Protein AF-A0A7V4BTQ5-F1 (afdb_monomer_lite)

Sequence (302 aa):
MIRIVILMLVLCLMAGCVNNNKFCMEVDVRTRVYPEKGKSYYTDYEKKPTCTVDCLPGLSLARPAVNAYGSLTGRKADSTGFFHAVKIDNRWFLADPCGLLHINTGVCSVSPMRTDAGTENMKKKFGEEKNWMKETVALLKSNSFNCAGAWSDVELIRDYNKTNDPLAYTVIVNFMSKFGEKKGLTHQQAGHKGYRNDALPVFDPLFPAFCDSLAKTLSQYRDDRNLVGYFTDNELPFYPNSLVNYLLLPAGDANYIATMQWMREHKYDEKNLTDEAKHNFLALIGDKYFSVITAAIRKYDP

Secondary structure (DSSP, 8-state):
------------------------EEEEE-PEE--SSS--EEPPPEEEEE--GGGSTT---PPPPB-TTS-BTT-B----SS-EEEEETTEEEEE-TTSBEE---EES--S---SHHHHHHHHHHHSSHHHHHHHHHHHHHHTT--EE-TTS-HHHHHHHHTTSSPPEEEEE--HHHHHHHHTT-EEE-SSSEEEGGG---TT-TTHHHHHHHHHGGGGGTTT-TTEEEEE--SS----TTHHHHHHTS-TTSHHHHHHHHHHHHTT--TTS--HHHHHHHHHHHHHHHHHHHHHHHHHH--

Radius of gyration: 26.61 Å; chains: 1; bounding box: 94×54×72 Å

Structure (mmCIF, N/CA/C/O backbone):
data_AF-A0A7V4BTQ5-F1
#
_entry.id   AF-A0A7V4BTQ5-F1
#
loop_
_atom_site.group_PDB
_atom_site.id
_atom_site.type_symbol
_atom_site.label_atom_id
_atom_site.label_alt_id
_atom_site.label_comp_id
_atom_site.label_asym_id
_atom_site.label_entity_id
_atom_site.label_seq_id
_atom_site.pdbx_PDB_ins_code
_atom_site.Cartn_x
_atom_site.Cartn_y
_atom_site.Cartn_z
_atom_site.occupancy
_atom_site.B_iso_or_equiv
_atom_site.auth_seq_id
_atom_site.auth_comp_id
_atom_site.auth_asym_id
_atom_site.auth_atom_id
_atom_site.pdbx_PDB_model_num
ATOM 1 N N . MET A 1 1 ? -69.868 10.356 -42.152 1.00 38.84 1 MET A N 1
ATOM 2 C CA . MET A 1 1 ? -68.482 9.838 -42.081 1.00 38.84 1 MET A CA 1
ATOM 3 C C . MET A 1 1 ? -67.606 10.908 -41.451 1.00 38.84 1 MET A C 1
ATOM 5 O O . MET A 1 1 ? -67.246 11.868 -42.115 1.00 38.84 1 MET A O 1
ATOM 9 N N . ILE A 1 2 ? -67.378 10.795 -40.144 1.00 29.52 2 ILE A N 1
ATOM 10 C CA . ILE A 1 2 ? -66.652 11.774 -39.327 1.00 29.52 2 ILE A CA 1
ATOM 11 C C . ILE A 1 2 ? -65.171 11.384 -39.354 1.00 29.52 2 ILE A C 1
ATOM 13 O O . ILE A 1 2 ? -64.819 10.284 -38.937 1.00 29.52 2 ILE A O 1
ATOM 17 N N . ARG A 1 3 ? -64.310 12.257 -39.889 1.00 28.59 3 ARG A N 1
ATOM 18 C CA . ARG A 1 3 ? -62.851 12.097 -39.841 1.00 28.59 3 ARG A CA 1
ATOM 19 C C . ARG A 1 3 ? -62.347 12.625 -38.499 1.00 28.59 3 ARG A C 1
ATOM 21 O O . ARG A 1 3 ? -62.359 13.828 -38.267 1.00 28.59 3 ARG A O 1
ATOM 28 N N . ILE A 1 4 ? -61.926 11.713 -37.630 1.00 31.94 4 ILE A N 1
ATOM 29 C CA . ILE A 1 4 ? -61.242 12.019 -36.371 1.00 31.94 4 ILE A CA 1
ATOM 30 C C . ILE A 1 4 ? -59.771 12.295 -36.698 1.00 31.94 4 ILE A C 1
ATOM 32 O O . ILE A 1 4 ? -59.067 11.425 -37.208 1.00 31.94 4 ILE A O 1
ATOM 36 N N . VAL A 1 5 ? -59.323 13.519 -36.425 1.00 30.83 5 VAL A N 1
ATOM 37 C CA . VAL A 1 5 ? -57.911 13.915 -36.447 1.00 30.83 5 VAL A CA 1
ATOM 38 C C . VAL A 1 5 ? -57.306 13.502 -35.107 1.00 30.83 5 VAL A C 1
ATOM 40 O O . VAL A 1 5 ? -57.649 14.070 -34.074 1.00 30.83 5 VAL A O 1
ATOM 43 N N . ILE A 1 6 ? -56.432 12.495 -35.110 1.00 33.31 6 ILE A N 1
ATOM 44 C CA . ILE A 1 6 ? -55.632 12.125 -33.938 1.00 33.31 6 ILE A CA 1
ATOM 45 C C . ILE A 1 6 ? -54.365 12.982 -33.968 1.00 33.31 6 ILE A C 1
ATOM 47 O O . ILE A 1 6 ? -53.461 12.754 -34.770 1.00 33.31 6 ILE A O 1
ATOM 51 N N . LEU A 1 7 ? -54.325 13.992 -33.101 1.00 29.47 7 LEU A N 1
ATOM 52 C CA . LEU A 1 7 ? -53.133 14.780 -32.813 1.00 29.47 7 LEU A CA 1
ATOM 53 C C . LEU A 1 7 ? -52.276 13.978 -31.816 1.00 29.47 7 LEU A C 1
ATOM 55 O O . LEU A 1 7 ? -52.585 13.917 -30.628 1.00 29.47 7 LEU A O 1
ATOM 59 N N . MET A 1 8 ? -51.229 13.307 -32.299 1.00 31.00 8 MET A N 1
ATOM 60 C CA . MET A 1 8 ? -50.250 12.638 -31.437 1.00 31.00 8 MET A CA 1
ATOM 61 C C . MET A 1 8 ? -49.324 13.695 -30.824 1.00 31.00 8 MET A C 1
ATOM 63 O O . MET A 1 8 ? -48.389 14.174 -31.462 1.00 31.00 8 MET A O 1
ATOM 67 N N . LEU A 1 9 ? -49.609 14.081 -29.579 1.00 29.38 9 LEU A N 1
ATOM 68 C CA . LEU A 1 9 ? -48.726 14.909 -28.764 1.00 29.38 9 LEU A CA 1
ATOM 69 C C . LEU A 1 9 ? -47.592 14.016 -28.238 1.00 29.38 9 LEU A C 1
ATOM 71 O O . LEU A 1 9 ? -47.764 13.264 -27.280 1.00 29.38 9 LEU A O 1
ATOM 75 N N . VAL A 1 10 ? -46.436 14.062 -28.897 1.00 33.72 10 VAL A N 1
ATOM 76 C CA . VAL A 1 10 ? -45.208 13.431 -28.402 1.00 33.72 10 VAL A CA 1
ATOM 77 C C . VAL A 1 10 ? -44.679 14.293 -27.257 1.00 33.72 10 VAL A C 1
ATOM 79 O O . VAL A 1 10 ? -44.037 15.319 -27.475 1.00 33.72 10 VAL A O 1
ATOM 82 N N . LEU A 1 11 ? -44.982 13.893 -26.021 1.00 31.97 11 LEU A N 1
ATOM 83 C CA . LEU A 1 11 ? -44.329 14.425 -24.829 1.00 31.97 11 LEU A CA 1
ATOM 84 C C . LEU A 1 11 ? -42.890 13.886 -24.798 1.00 31.97 11 LEU A C 1
ATOM 86 O O . LEU A 1 11 ? -42.618 12.811 -24.264 1.00 31.97 11 LEU A O 1
ATOM 90 N N . CYS A 1 12 ? -41.952 14.628 -25.385 1.00 32.78 12 CYS A N 1
ATOM 91 C CA . CYS A 1 12 ? -40.534 14.447 -25.098 1.00 32.78 12 CYS A CA 1
ATOM 92 C C . CYS A 1 12 ? -40.283 14.874 -23.647 1.00 32.78 12 CYS A C 1
ATOM 94 O O . CYS A 1 12 ? -40.020 16.043 -23.364 1.00 32.78 12 CYS A O 1
ATOM 96 N N . LEU A 1 13 ? -40.359 13.920 -22.717 1.00 36.34 13 LEU A N 1
ATOM 97 C CA . LEU A 1 13 ? -39.728 14.037 -21.407 1.00 36.34 13 LEU A CA 1
ATOM 98 C C . LEU A 1 13 ? -38.213 14.059 -21.627 1.00 36.34 13 LEU A C 1
ATOM 100 O O . LEU A 1 13 ? -37.528 13.043 -21.555 1.00 36.34 13 LEU A O 1
ATOM 104 N N . MET A 1 14 ? -37.693 15.250 -21.916 1.00 38.41 14 MET A N 1
ATOM 105 C CA . MET A 1 14 ? -36.297 15.582 -21.683 1.00 38.41 14 MET A CA 1
ATOM 106 C C . MET A 1 14 ? -36.091 15.503 -20.170 1.00 38.41 14 MET A C 1
ATOM 108 O O . MET A 1 14 ? -36.229 16.496 -19.457 1.00 38.41 14 MET A O 1
ATOM 112 N N . ALA A 1 15 ? -35.783 14.309 -19.665 1.00 40.50 15 ALA A N 1
ATOM 113 C CA . ALA A 1 15 ? -35.063 14.163 -18.412 1.00 40.50 15 ALA A CA 1
ATOM 114 C C . ALA A 1 15 ? -33.667 14.750 -18.647 1.00 40.50 15 ALA A C 1
ATOM 116 O O . ALA A 1 15 ? -32.691 14.040 -18.875 1.00 40.50 15 ALA A O 1
ATOM 117 N N . GLY A 1 16 ? -33.593 16.082 -18.685 1.00 36.12 16 GLY A N 1
ATOM 118 C CA . GLY A 1 16 ? -32.334 16.780 -18.581 1.00 36.12 16 GLY A CA 1
ATOM 119 C C . GLY A 1 16 ? -31.717 16.325 -17.272 1.00 36.12 16 GLY A C 1
ATOM 120 O O . GLY A 1 16 ? -32.299 16.534 -16.207 1.00 36.12 16 GLY A O 1
ATOM 121 N N . CYS A 1 17 ? -30.560 15.674 -17.350 1.00 36.38 17 CYS A N 1
ATOM 122 C CA . CYS A 1 17 ? -29.652 15.591 -16.224 1.00 36.38 17 CYS A CA 1
ATOM 123 C C . CYS A 1 17 ? -29.381 17.032 -15.792 1.00 36.38 17 CYS A C 1
ATOM 125 O O . CYS A 1 17 ? -28.538 17.716 -16.373 1.00 36.38 17 CYS A O 1
ATOM 127 N N . VAL A 1 18 ? -30.146 17.525 -14.818 1.00 40.41 18 VAL A N 1
ATOM 128 C CA . VAL A 1 18 ? -29.831 18.771 -14.142 1.00 40.41 18 VAL A CA 1
ATOM 129 C C . VAL A 1 18 ? -28.521 18.489 -13.435 1.00 40.41 18 VAL A C 1
ATOM 131 O O . VAL A 1 18 ? -28.482 17.822 -12.402 1.00 40.41 18 VAL A O 1
ATOM 134 N N . ASN A 1 19 ? -27.435 18.951 -14.042 1.00 45.25 19 ASN A N 1
ATOM 135 C CA . ASN A 1 19 ? -26.118 18.959 -13.445 1.00 45.25 19 ASN A CA 1
ATOM 136 C C . ASN A 1 19 ? -26.148 20.006 -12.319 1.00 45.25 19 ASN A C 1
ATOM 138 O O . ASN A 1 19 ? -25.672 21.127 -12.463 1.00 45.25 19 ASN A O 1
ATOM 142 N N . ASN A 1 20 ? -26.807 19.661 -11.211 1.00 51.59 20 ASN A N 1
ATOM 143 C CA . ASN A 1 20 ? -26.936 20.461 -9.996 1.00 51.59 20 ASN A CA 1
ATOM 144 C C . ASN A 1 20 ? -25.623 20.411 -9.195 1.00 51.59 20 ASN A C 1
ATOM 146 O O . ASN A 1 20 ? -25.641 20.252 -7.977 1.00 51.59 20 ASN A O 1
ATOM 150 N N . ASN A 1 21 ? -24.473 20.582 -9.856 1.00 53.97 21 ASN A N 1
ATOM 151 C CA . ASN A 1 21 ? -23.230 20.935 -9.173 1.00 53.97 21 ASN A CA 1
ATOM 152 C C . ASN A 1 21 ? -23.356 22.387 -8.693 1.00 53.97 21 ASN A C 1
ATOM 154 O O . ASN A 1 21 ? -22.718 23.304 -9.206 1.00 53.97 21 ASN A O 1
ATOM 158 N N . LYS A 1 22 ? -24.254 22.611 -7.732 1.00 63.94 22 LYS A N 1
ATOM 159 C CA . LYS A 1 22 ? -24.376 23.871 -7.017 1.00 63.94 22 LYS A CA 1
ATOM 160 C C . LYS A 1 22 ? -23.241 23.905 -6.012 1.00 63.94 22 LYS A C 1
ATOM 162 O O . LYS A 1 22 ? -23.380 23.446 -4.883 1.00 63.94 22 LYS A O 1
ATOM 167 N N . PHE A 1 23 ? -22.107 24.436 -6.447 1.00 71.81 23 PHE A N 1
ATOM 168 C CA . PHE A 1 23 ? -21.145 24.995 -5.514 1.00 71.81 23 PHE A CA 1
ATOM 169 C C . PHE A 1 23 ? -21.889 26.037 -4.673 1.00 71.81 23 PHE A C 1
ATOM 171 O O . PHE A 1 23 ? -22.435 27.004 -5.201 1.00 71.81 23 PHE A O 1
ATOM 178 N N . CYS A 1 24 ? -22.021 25.761 -3.383 1.00 76.81 24 CYS A N 1
ATOM 179 C CA . CYS A 1 24 ? -22.812 26.556 -2.445 1.00 76.81 24 CYS A CA 1
ATOM 180 C C . CYS A 1 24 ? -21.992 27.664 -1.781 1.00 76.81 24 CYS A C 1
ATOM 182 O O . CYS A 1 24 ? -22.548 28.514 -1.090 1.00 76.81 24 CYS A O 1
ATOM 184 N N . MET A 1 25 ? -20.670 27.621 -1.949 1.00 88.56 25 MET A N 1
ATOM 185 C CA . MET A 1 25 ? -19.738 28.544 -1.328 1.00 88.56 25 MET A CA 1
ATOM 186 C C . MET A 1 25 ? -18.474 28.697 -2.171 1.00 88.56 25 MET A C 1
ATOM 188 O O . MET A 1 25 ? -18.211 27.918 -3.088 1.00 88.56 25 MET A O 1
ATOM 192 N N . GLU A 1 26 ? -17.669 29.686 -1.809 1.00 92.81 26 GLU A N 1
ATOM 193 C CA . GLU A 1 26 ? -16.315 29.866 -2.313 1.00 92.81 26 GLU A CA 1
ATOM 194 C C . GLU A 1 26 ? -15.332 29.762 -1.149 1.00 92.81 26 GLU A C 1
ATOM 196 O O . GLU A 1 26 ? -15.655 30.142 -0.022 1.00 92.81 26 GLU A O 1
ATOM 201 N N . VAL A 1 27 ? -14.135 29.254 -1.424 1.00 93.31 27 VAL A N 1
ATOM 202 C CA . VAL A 1 27 ? -13.018 29.257 -0.473 1.00 93.31 27 VAL A CA 1
ATOM 203 C C . VAL A 1 27 ? -11.815 29.934 -1.111 1.00 93.31 27 VAL A C 1
ATOM 205 O O . VAL A 1 27 ? -11.594 29.803 -2.317 1.00 93.31 27 VAL A O 1
ATOM 208 N N . ASP A 1 28 ? -11.047 30.664 -0.307 1.00 96.00 28 ASP A N 1
ATOM 209 C CA . ASP A 1 28 ? -9.797 31.268 -0.754 1.00 96.00 28 ASP A CA 1
ATOM 210 C C . ASP A 1 28 ? -8.726 30.179 -0.888 1.00 96.00 28 ASP A C 1
ATOM 212 O O . ASP A 1 28 ? -8.362 29.504 0.079 1.00 96.00 28 ASP A O 1
ATOM 216 N N . VAL A 1 29 ? -8.211 30.004 -2.102 1.00 94.94 29 VAL A N 1
ATOM 217 C CA . VAL A 1 29 ? -7.172 29.027 -2.436 1.00 94.94 29 VAL A CA 1
ATOM 218 C C . VAL A 1 29 ? -5.961 29.766 -2.974 1.00 94.94 29 VAL A C 1
ATOM 220 O O . VAL A 1 29 ? -6.085 30.718 -3.733 1.00 94.94 29 VAL A O 1
ATOM 223 N N . ARG A 1 30 ? -4.767 29.300 -2.621 1.00 96.06 30 ARG A N 1
ATOM 224 C CA . ARG A 1 30 ? -3.534 29.673 -3.313 1.00 96.06 30 ARG A CA 1
ATOM 225 C C . ARG A 1 30 ? -2.773 28.417 -3.686 1.00 96.06 30 ARG A C 1
ATOM 227 O O . ARG A 1 30 ? -2.739 27.453 -2.920 1.00 96.06 30 ARG A O 1
ATOM 234 N N . THR A 1 31 ? -2.133 28.440 -4.841 1.00 94.06 31 THR A N 1
ATOM 235 C CA . THR A 1 31 ? -1.411 27.286 -5.367 1.00 94.06 31 THR A CA 1
ATOM 236 C C . THR A 1 31 ? 0.069 27.429 -5.061 1.00 94.06 31 THR A C 1
ATOM 238 O O . THR A 1 31 ? 0.642 28.509 -5.209 1.00 94.06 31 THR A O 1
ATOM 241 N N . ARG A 1 32 ? 0.710 26.339 -4.632 1.00 95.00 32 ARG A N 1
ATOM 242 C CA . ARG A 1 32 ? 2.171 26.291 -4.556 1.00 95.00 32 ARG A CA 1
ATOM 243 C C . ARG A 1 32 ? 2.728 25.997 -5.943 1.00 95.00 32 ARG A C 1
ATOM 245 O O . ARG A 1 32 ? 2.430 24.954 -6.516 1.00 95.00 32 ARG A O 1
ATOM 252 N N . VAL A 1 33 ? 3.548 26.901 -6.459 1.00 93.88 33 VAL A N 1
ATOM 253 C CA . VAL A 1 33 ? 4.201 26.770 -7.761 1.00 93.88 33 VAL A CA 1
ATOM 254 C C . VAL A 1 33 ? 5.612 26.225 -7.570 1.00 93.88 33 VAL A C 1
ATOM 256 O O . VAL A 1 33 ? 6.368 26.713 -6.724 1.00 93.88 33 VAL A O 1
ATOM 259 N N . TYR A 1 34 ? 5.964 25.223 -8.373 1.00 91.38 34 TYR A N 1
ATOM 260 C CA . TYR A 1 34 ? 7.293 24.620 -8.438 1.00 91.38 34 TYR A CA 1
ATOM 261 C C . TYR A 1 34 ? 7.921 24.965 -9.796 1.00 91.38 34 TYR A C 1
ATOM 263 O O . TYR A 1 34 ? 7.705 24.235 -10.762 1.00 91.38 34 TYR A O 1
ATOM 271 N N . PRO A 1 35 ? 8.626 26.104 -9.918 1.00 88.19 35 PRO A N 1
ATOM 272 C CA . PRO A 1 35 ? 9.243 26.489 -11.183 1.00 88.19 35 PRO A CA 1
ATOM 273 C C . PRO A 1 35 ? 10.411 25.554 -11.528 1.00 88.19 35 PRO A C 1
ATOM 275 O O . PRO A 1 35 ? 11.064 25.023 -10.630 1.00 88.19 35 PRO A O 1
ATOM 278 N N . GLU A 1 36 ? 10.735 25.415 -12.819 1.00 85.19 36 GLU A N 1
ATOM 279 C CA . GLU A 1 36 ? 11.902 24.634 -13.274 1.00 85.19 36 GLU A CA 1
ATOM 280 C C . GLU A 1 36 ? 13.221 25.124 -12.654 1.00 85.19 36 GLU A C 1
ATOM 282 O O . GLU A 1 36 ? 14.159 24.352 -12.459 1.00 85.19 36 GLU A O 1
ATOM 287 N N . LYS A 1 37 ? 13.301 26.423 -12.334 1.00 81.69 37 LYS A N 1
ATOM 288 C CA . LYS A 1 37 ? 14.436 27.051 -11.651 1.00 81.69 37 LYS A CA 1
ATOM 289 C C . LYS A 1 37 ? 13.940 27.990 -10.553 1.00 81.69 37 LYS A C 1
ATOM 291 O O . LYS A 1 37 ? 13.046 28.799 -10.781 1.00 81.69 37 LYS A O 1
ATOM 296 N N . GLY A 1 38 ? 14.585 27.938 -9.388 1.00 89.19 38 GLY A N 1
ATOM 297 C CA . GLY A 1 38 ? 14.318 28.835 -8.258 1.00 89.19 38 GLY A CA 1
ATOM 298 C C . GLY A 1 38 ? 13.547 28.184 -7.107 1.00 89.19 38 GLY A C 1
ATOM 299 O O . GLY A 1 38 ? 13.292 26.982 -7.097 1.00 89.19 38 GLY A O 1
ATOM 300 N N . LYS A 1 39 ? 13.221 28.985 -6.085 1.00 91.19 39 LYS A N 1
ATOM 301 C CA . LYS A 1 39 ? 12.445 28.521 -4.926 1.00 91.19 39 LYS A CA 1
ATOM 302 C C . LYS A 1 39 ? 10.963 28.450 -5.284 1.00 91.19 39 LYS A C 1
ATOM 304 O O . LYS A 1 39 ? 10.447 29.329 -5.968 1.00 91.19 39 LYS A O 1
ATOM 309 N N . SER A 1 40 ? 10.271 27.442 -4.754 1.00 92.88 40 SER A N 1
ATOM 310 C CA . SER A 1 40 ? 8.810 27.387 -4.826 1.00 92.88 40 SER A CA 1
ATOM 311 C C . SER A 1 40 ? 8.193 28.623 -4.171 1.00 92.88 40 SER A C 1
ATOM 313 O O . SER A 1 40 ? 8.643 29.016 -3.091 1.00 92.88 40 SER A O 1
ATOM 315 N N . TYR A 1 41 ? 7.136 29.166 -4.760 1.00 94.50 41 TYR A N 1
ATOM 316 C CA . TYR A 1 41 ? 6.373 30.292 -4.220 1.00 94.50 41 TYR A CA 1
ATOM 317 C C . TYR A 1 41 ? 4.877 29.960 -4.206 1.00 94.50 41 TYR A C 1
ATOM 319 O O . TYR A 1 41 ? 4.455 28.958 -4.782 1.00 94.50 41 TYR A O 1
ATOM 327 N N . TYR A 1 42 ? 4.079 30.766 -3.511 1.00 96.88 42 TYR A N 1
ATOM 328 C CA . TYR A 1 42 ? 2.621 30.667 -3.565 1.00 96.88 42 TYR A CA 1
ATOM 329 C C . TYR A 1 42 ? 2.066 31.755 -4.478 1.00 96.88 42 TYR A C 1
ATOM 331 O O . TYR A 1 42 ? 2.590 32.868 -4.477 1.00 96.88 42 TYR A O 1
ATOM 339 N N . THR A 1 43 ? 1.019 31.436 -5.234 1.00 96.25 43 THR A N 1
ATOM 340 C CA . THR A 1 43 ? 0.225 32.444 -5.948 1.00 96.25 43 THR A CA 1
ATOM 341 C C . THR A 1 43 ? -0.511 33.355 -4.965 1.00 96.25 43 THR A C 1
ATOM 343 O O . THR A 1 43 ? -0.616 33.048 -3.771 1.00 96.25 43 THR A O 1
ATOM 346 N N . ASP A 1 44 ? -1.083 34.437 -5.487 1.00 97.50 44 ASP A N 1
ATOM 347 C CA . ASP A 1 44 ? -2.120 35.173 -4.771 1.00 97.50 44 ASP A CA 1
ATOM 348 C C . ASP A 1 44 ? -3.327 34.269 -4.493 1.00 97.50 44 ASP A C 1
ATOM 350 O O . ASP A 1 44 ? -3.524 33.235 -5.149 1.00 97.50 44 ASP A O 1
ATOM 354 N N . TYR A 1 45 ? -4.110 34.651 -3.483 1.00 97.44 45 TYR A N 1
ATOM 355 C CA . TYR A 1 45 ? -5.371 33.986 -3.195 1.00 97.44 45 TYR A CA 1
ATOM 356 C C . TYR A 1 45 ? -6.369 34.244 -4.319 1.00 97.44 45 TYR A C 1
ATOM 358 O O . TYR A 1 45 ? -6.574 35.377 -4.751 1.00 97.44 45 TYR A O 1
ATOM 366 N N . GLU A 1 46 ? -7.027 33.179 -4.741 1.00 96.75 46 GLU A N 1
ATOM 367 C CA . GLU A 1 46 ? -8.149 33.206 -5.659 1.00 96.75 46 GLU A CA 1
ATOM 368 C C . GLU A 1 46 ? -9.329 32.452 -5.048 1.00 96.75 46 GLU A C 1
ATOM 370 O O . GLU A 1 46 ? -9.169 31.422 -4.388 1.00 96.75 46 GLU A O 1
ATOM 375 N N . LYS A 1 47 ? -10.538 32.957 -5.286 1.00 96.12 47 LYS A N 1
ATOM 376 C CA . LYS A 1 47 ? -11.756 32.280 -4.851 1.00 96.12 47 LYS A CA 1
ATOM 377 C C . LYS A 1 47 ? -12.029 31.078 -5.743 1.00 96.12 47 LYS A C 1
ATOM 379 O O . LYS A 1 47 ? -12.044 31.203 -6.970 1.00 96.12 47 LYS A O 1
ATOM 384 N N . LYS A 1 48 ? -12.266 29.915 -5.136 1.00 93.38 48 LYS A N 1
ATOM 385 C CA . LYS A 1 48 ? -12.676 28.701 -5.851 1.00 93.38 48 LYS A CA 1
ATOM 386 C C . LYS A 1 48 ? -14.055 28.227 -5.400 1.00 93.38 48 LYS A C 1
ATOM 388 O O . LYS A 1 48 ? -14.263 28.042 -4.196 1.00 93.38 48 LYS A O 1
ATOM 393 N N . PRO A 1 49 ? -14.980 27.977 -6.344 1.00 92.12 49 PRO A N 1
ATOM 394 C CA . PRO A 1 49 ? -16.290 27.435 -6.019 1.00 92.12 49 PRO A CA 1
ATOM 395 C C . PRO A 1 49 ? -16.136 26.029 -5.425 1.00 92.12 49 PRO A C 1
ATOM 397 O O . PRO A 1 49 ? -15.397 25.197 -5.949 1.00 92.12 49 PRO A O 1
ATOM 400 N N . THR A 1 50 ? -16.802 25.782 -4.297 1.00 90.88 50 THR A N 1
ATOM 401 C CA . THR A 1 50 ? -16.670 24.567 -3.479 1.00 90.88 50 THR A CA 1
ATOM 402 C C . THR A 1 50 ? -18.033 24.130 -2.933 1.00 90.88 50 THR A C 1
ATOM 404 O O . THR A 1 50 ? -18.997 24.897 -2.891 1.00 90.88 50 THR A O 1
ATOM 407 N N . CYS A 1 51 ? -18.135 22.857 -2.556 1.00 88.19 51 CYS A N 1
ATOM 408 C CA . CYS A 1 51 ? -19.316 22.251 -1.956 1.00 88.19 51 CYS A CA 1
ATOM 409 C C . CYS A 1 51 ? -18.890 21.480 -0.699 1.00 88.19 51 CYS A C 1
ATOM 411 O O . CYS A 1 51 ? -17.947 20.689 -0.761 1.00 88.19 51 CYS A O 1
ATOM 413 N N . THR A 1 52 ? -19.561 21.708 0.430 1.00 87.62 52 THR A N 1
ATOM 414 C CA . THR A 1 52 ? -19.448 20.848 1.617 1.00 87.62 52 THR A CA 1
ATOM 415 C C . THR A 1 52 ? -20.572 19.818 1.613 1.00 87.62 52 THR A C 1
ATOM 417 O O . THR A 1 52 ? -21.526 19.911 0.841 1.00 87.62 52 THR A O 1
ATOM 420 N N . VAL A 1 53 ? -20.485 18.824 2.496 1.00 86.00 53 VAL A N 1
ATOM 421 C CA . VAL A 1 53 ? -21.539 17.810 2.648 1.00 86.00 53 VAL A CA 1
ATOM 422 C C . VAL A 1 53 ? -22.899 18.448 2.983 1.00 86.00 53 VAL A C 1
ATOM 424 O O . VAL A 1 53 ? -23.918 17.986 2.477 1.00 86.00 53 VAL A O 1
ATOM 427 N N . ASP A 1 54 ? -22.916 19.549 3.741 1.00 83.31 54 ASP A N 1
ATOM 428 C CA . ASP A 1 54 ? -24.136 20.289 4.113 1.00 83.31 54 ASP A CA 1
ATOM 429 C C . ASP A 1 54 ? -24.867 20.905 2.914 1.00 83.31 54 ASP A C 1
ATOM 431 O O . ASP A 1 54 ? -26.051 21.229 2.983 1.00 83.31 54 ASP A O 1
ATOM 435 N N . CYS A 1 55 ? -24.168 21.061 1.793 1.00 82.19 55 CYS A N 1
ATOM 436 C CA . CYS A 1 55 ? -24.724 21.631 0.577 1.00 82.19 55 CYS A CA 1
ATOM 437 C C . CYS A 1 55 ? -25.424 20.599 -0.313 1.00 82.19 55 CYS A C 1
ATOM 439 O O . CYS A 1 55 ? -25.983 20.964 -1.349 1.00 82.19 55 CYS A O 1
ATOM 441 N N . LEU A 1 56 ? -25.402 19.316 0.067 1.00 83.75 56 LEU A N 1
ATOM 442 C CA . LEU A 1 56 ? -26.036 18.244 -0.691 1.00 83.75 56 LEU A CA 1
ATOM 443 C C . LEU A 1 56 ? -27.548 18.196 -0.394 1.00 83.75 56 LEU A C 1
ATOM 445 O O . LEU A 1 56 ? -27.952 17.862 0.723 1.00 83.75 56 LEU A O 1
ATOM 449 N N . PRO A 1 57 ? -28.416 18.509 -1.377 1.00 82.06 57 PRO A N 1
ATOM 450 C CA . PRO A 1 57 ? -29.854 18.576 -1.150 1.00 82.06 57 PRO A CA 1
ATOM 451 C C . PRO A 1 57 ? -30.424 17.195 -0.815 1.00 82.06 57 PRO A C 1
ATOM 453 O O . PRO A 1 57 ? -30.150 16.211 -1.498 1.00 82.06 57 PRO A O 1
ATOM 456 N N . GLY A 1 58 ? -31.258 17.132 0.225 1.00 80.44 58 GLY A N 1
ATOM 457 C CA . GLY A 1 58 ? -31.926 15.896 0.642 1.00 80.44 58 GLY A CA 1
ATOM 458 C C . GLY A 1 58 ? -31.029 14.900 1.381 1.00 80.44 58 GLY A C 1
ATOM 459 O O . GLY A 1 58 ? -31.484 13.795 1.679 1.00 80.44 58 GLY A O 1
ATOM 460 N N . LEU A 1 59 ? -29.782 15.264 1.705 1.00 81.62 59 LEU A N 1
ATOM 461 C CA . LEU A 1 59 ? -28.917 14.420 2.519 1.00 81.62 59 LEU A CA 1
ATOM 462 C C . LEU A 1 59 ? -29.277 14.561 4.004 1.00 81.62 59 LEU A C 1
ATOM 464 O O . LEU A 1 59 ? -29.160 15.633 4.590 1.00 81.62 59 LEU A O 1
ATOM 468 N N . SER A 1 60 ? -29.691 13.456 4.624 1.00 75.12 60 SER A N 1
ATOM 469 C CA . SER A 1 60 ? -29.812 13.356 6.079 1.00 75.12 60 SER A CA 1
ATOM 470 C C . SER A 1 60 ? -28.534 12.750 6.653 1.00 75.12 60 SER A C 1
ATOM 472 O O . SER A 1 60 ? -28.146 11.639 6.290 1.00 75.12 60 SER A O 1
ATOM 474 N N . LEU A 1 61 ? -27.877 13.478 7.554 1.00 72.12 61 LEU A N 1
ATOM 475 C CA . LEU A 1 61 ? -26.644 13.049 8.212 1.00 72.12 61 LEU A CA 1
ATOM 476 C C . LEU A 1 61 ? -26.954 12.271 9.495 1.00 72.12 61 LEU A C 1
ATOM 478 O O . LEU A 1 61 ? -26.663 12.719 10.602 1.00 72.12 61 LEU A O 1
ATOM 482 N N . ALA A 1 62 ? -27.559 11.092 9.359 1.00 79.94 62 ALA A N 1
ATOM 483 C CA . ALA A 1 62 ? -27.623 10.139 10.462 1.00 79.94 62 ALA A CA 1
ATOM 484 C C . ALA A 1 62 ? -26.336 9.305 10.486 1.00 79.94 62 ALA A C 1
ATOM 486 O O . ALA A 1 62 ? -25.930 8.758 9.458 1.00 79.94 62 ALA A O 1
ATOM 487 N N . ARG A 1 63 ? -25.697 9.173 11.657 1.00 81.19 63 ARG A N 1
ATOM 488 C CA . ARG A 1 63 ? -24.588 8.223 11.813 1.00 81.19 63 ARG A CA 1
ATOM 489 C C . ARG A 1 63 ? -25.151 6.802 11.703 1.00 81.19 63 ARG A C 1
ATOM 491 O O . ARG A 1 63 ? -25.996 6.441 12.524 1.00 81.19 63 ARG A O 1
ATOM 498 N N . PRO A 1 64 ? -24.725 5.998 10.714 1.00 86.00 64 PRO A N 1
ATOM 499 C CA . PRO A 1 64 ? -25.199 4.631 10.605 1.00 86.00 64 PRO A CA 1
ATOM 500 C C . PRO A 1 64 ? -24.667 3.791 11.768 1.00 86.00 64 PRO A C 1
ATOM 502 O O . PRO A 1 64 ? -23.576 4.035 12.284 1.00 86.00 64 PRO A O 1
ATOM 505 N N . ALA A 1 65 ? -25.429 2.770 12.156 1.00 90.88 65 ALA A N 1
ATOM 506 C CA . ALA A 1 65 ? -24.930 1.755 13.070 1.00 90.88 65 ALA A CA 1
ATOM 507 C C . ALA A 1 65 ? -23.830 0.935 12.379 1.00 90.88 65 ALA A C 1
ATOM 509 O O . ALA A 1 65 ? -24.011 0.445 11.258 1.00 90.88 65 ALA A O 1
ATOM 510 N N . VAL A 1 66 ? -22.702 0.782 13.067 1.00 93.88 66 VAL A N 1
ATOM 511 C CA . VAL A 1 66 ? -21.541 0.033 12.588 1.00 93.88 66 VAL A CA 1
ATOM 512 C C . VAL A 1 66 ? -21.129 -1.042 13.587 1.00 93.88 66 VAL A C 1
ATOM 514 O O . VAL A 1 66 ? -21.451 -0.950 14.772 1.00 93.88 66 VAL A O 1
ATOM 517 N N . ASN A 1 67 ? -20.441 -2.078 13.113 1.00 95.06 67 ASN A N 1
ATOM 518 C CA . ASN A 1 67 ? -19.843 -3.093 13.979 1.00 95.06 67 ASN A CA 1
ATOM 519 C C . ASN A 1 67 ? -18.458 -2.656 14.507 1.00 95.06 67 ASN A C 1
ATOM 521 O O . ASN A 1 67 ? -18.018 -1.528 14.289 1.00 95.06 67 ASN A O 1
ATOM 525 N N . ALA A 1 68 ? -17.745 -3.577 15.164 1.00 94.31 68 ALA A N 1
ATOM 526 C CA . ALA A 1 68 ? -16.411 -3.331 15.718 1.00 94.31 68 ALA A CA 1
ATOM 527 C C . ALA A 1 68 ? -15.351 -2.919 14.672 1.00 94.31 68 ALA A C 1
ATOM 529 O O . ALA A 1 68 ? -14.417 -2.196 15.015 1.00 94.31 68 ALA A O 1
ATOM 530 N N . TYR A 1 69 ? -15.520 -3.328 13.409 1.00 96.12 69 TYR A N 1
ATOM 531 C CA . TYR A 1 69 ? -14.668 -2.944 12.278 1.00 96.12 69 TYR A CA 1
ATOM 532 C C . TYR A 1 69 ? -15.102 -1.632 11.609 1.00 96.12 69 TYR A C 1
ATOM 534 O O . TYR A 1 69 ? -14.496 -1.221 10.626 1.00 96.12 69 TYR A O 1
ATOM 542 N N . GLY A 1 70 ? -16.159 -0.969 12.084 1.00 94.75 70 GLY A N 1
ATOM 543 C CA . GLY A 1 70 ? -16.704 0.222 11.428 1.00 94.75 70 GLY A CA 1
ATOM 544 C C 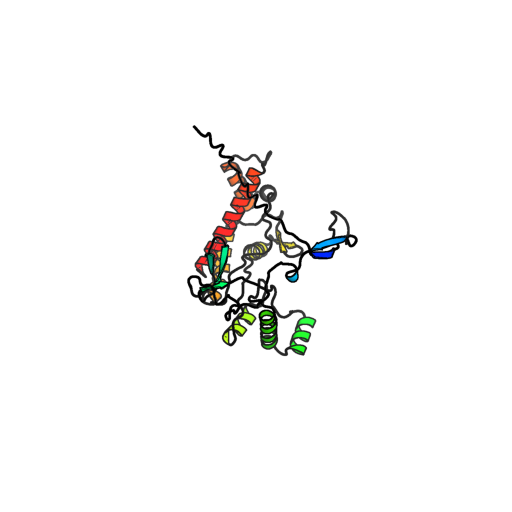. GLY A 1 70 ? -17.521 -0.077 10.163 1.00 94.75 70 GLY A C 1
ATOM 545 O O . GLY A 1 70 ? -17.788 0.837 9.385 1.00 94.75 70 GLY A O 1
ATOM 546 N N . SER A 1 71 ? -17.923 -1.331 9.944 1.00 95.50 71 SER A N 1
ATOM 547 C CA . SER A 1 71 ? -18.726 -1.771 8.794 1.00 95.50 71 SER A CA 1
ATOM 548 C C . SER A 1 71 ? -20.223 -1.629 9.056 1.00 95.50 71 SER A C 1
ATOM 550 O O . SER A 1 71 ? -20.678 -1.784 10.190 1.00 95.50 71 SER A O 1
ATOM 552 N N . LEU A 1 72 ? -21.011 -1.386 8.008 1.00 93.00 72 LEU A N 1
ATOM 553 C CA . LEU A 1 72 ? -22.452 -1.134 8.114 1.00 93.00 72 LEU A CA 1
ATOM 554 C C . LEU A 1 72 ? -23.220 -2.402 8.515 1.00 93.00 72 LEU A C 1
ATOM 556 O O . LEU A 1 72 ? -23.194 -3.398 7.797 1.00 93.00 72 LEU A O 1
ATOM 560 N N . THR A 1 73 ? -23.993 -2.357 9.603 1.00 87.69 73 THR A N 1
ATOM 561 C CA . THR A 1 73 ? -24.708 -3.541 10.134 1.00 87.69 73 THR A CA 1
ATOM 562 C C . THR A 1 73 ? -25.888 -4.023 9.277 1.00 87.69 73 THR A C 1
ATOM 564 O O . THR A 1 73 ? -26.359 -5.145 9.456 1.00 87.69 73 THR A O 1
ATOM 567 N N . GLY A 1 74 ? -26.365 -3.204 8.333 1.00 81.56 74 GLY A N 1
ATOM 568 C CA . GLY A 1 74 ? -27.573 -3.467 7.539 1.00 81.56 74 GLY A CA 1
ATOM 569 C C . GLY A 1 74 ? -27.357 -4.044 6.134 1.00 81.56 74 GLY A C 1
ATOM 570 O O . GLY A 1 74 ? -28.341 -4.362 5.469 1.00 81.56 74 GLY A O 1
ATOM 571 N N . ARG A 1 75 ? -26.114 -4.175 5.646 1.00 83.12 75 ARG A N 1
ATOM 572 C CA . ARG A 1 75 ? -25.831 -4.767 4.322 1.00 83.12 75 ARG A CA 1
ATOM 573 C C . ARG A 1 75 ? -24.762 -5.844 4.439 1.00 83.12 75 ARG A C 1
ATOM 575 O O . ARG A 1 75 ? -23.675 -5.584 4.949 1.00 83.12 75 ARG A O 1
ATOM 582 N N . LYS A 1 76 ? -25.095 -7.040 3.955 1.00 89.44 76 LYS A N 1
ATOM 583 C CA . LYS A 1 76 ? -24.271 -8.243 4.079 1.00 89.44 76 LYS A CA 1
ATOM 584 C C . LYS A 1 76 ? -23.690 -8.676 2.733 1.00 89.44 76 LYS A C 1
ATOM 586 O O . LYS A 1 76 ? -24.316 -8.479 1.694 1.00 89.44 76 LYS A O 1
ATOM 591 N N . ALA A 1 77 ? -22.520 -9.283 2.809 1.00 92.31 77 ALA A N 1
ATOM 592 C CA . ALA A 1 77 ? -21.858 -10.118 1.821 1.00 92.31 77 ALA A CA 1
ATOM 593 C C . ALA A 1 77 ? -21.551 -11.479 2.479 1.00 92.31 77 ALA A C 1
ATOM 595 O O . ALA A 1 77 ? -21.874 -11.693 3.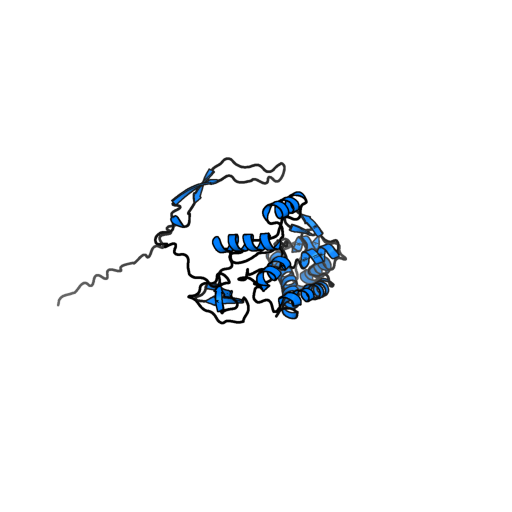653 1.00 92.31 77 ALA A O 1
ATOM 596 N N . ASP A 1 78 ? -20.921 -12.392 1.745 1.00 93.00 78 ASP A N 1
ATOM 597 C CA . ASP A 1 78 ? -20.425 -13.637 2.330 1.00 93.00 78 ASP A CA 1
ATOM 598 C C . ASP A 1 78 ? -19.306 -13.345 3.341 1.00 93.00 78 ASP A C 1
ATOM 600 O O . ASP A 1 78 ? -18.524 -12.413 3.170 1.00 93.00 78 ASP A O 1
ATOM 604 N N . SER A 1 79 ? -19.231 -14.119 4.425 1.00 95.69 79 SER A N 1
ATOM 605 C CA . SER A 1 79 ? -18.140 -14.018 5.400 1.00 95.69 79 SER A CA 1
ATOM 606 C C . SER A 1 79 ? -17.076 -15.061 5.083 1.00 95.69 79 SER A C 1
ATOM 608 O O . SER A 1 79 ? -17.369 -16.253 5.019 1.00 95.69 79 SER A O 1
ATOM 610 N N . THR A 1 80 ? -15.831 -14.614 4.930 1.00 96.62 80 THR A N 1
ATOM 611 C CA . THR A 1 80 ? -14.658 -15.488 4.753 1.00 96.62 80 THR A CA 1
ATOM 612 C C . THR A 1 80 ? -13.812 -15.593 6.022 1.00 96.62 80 THR A C 1
ATOM 614 O O . THR A 1 80 ? -12.802 -16.287 6.040 1.00 96.62 80 THR A O 1
ATOM 617 N N . GLY A 1 81 ? -14.189 -14.877 7.086 1.00 97.44 81 GLY A N 1
ATOM 618 C CA . GLY A 1 81 ? -13.346 -14.682 8.264 1.00 97.44 81 GLY A CA 1
ATOM 619 C C . GLY A 1 81 ? -12.283 -13.589 8.105 1.00 97.44 81 GLY A C 1
ATOM 620 O O . GLY A 1 81 ? -11.698 -13.216 9.119 1.00 97.44 81 GLY A O 1
ATOM 621 N N . PHE A 1 82 ? -12.101 -13.025 6.905 1.00 98.31 82 PHE A N 1
ATOM 622 C CA . PHE A 1 82 ? -11.110 -11.991 6.582 1.00 98.31 82 PHE A CA 1
ATOM 623 C C . PHE A 1 82 ? -11.717 -10.870 5.726 1.00 98.31 82 PHE A C 1
ATOM 625 O O . PHE A 1 82 ? -12.796 -11.021 5.145 1.00 98.31 82 PHE A O 1
ATOM 632 N N . PHE A 1 83 ? -11.013 -9.741 5.627 1.00 98.38 83 PHE A N 1
ATOM 633 C CA . PHE A 1 83 ? -11.380 -8.695 4.675 1.00 98.38 83 PHE A CA 1
ATOM 634 C C . PHE A 1 83 ? -11.226 -9.197 3.234 1.00 98.38 83 PHE A C 1
ATOM 636 O O . PHE A 1 83 ? -10.232 -9.831 2.895 1.00 98.38 83 PHE A O 1
ATOM 643 N N . HIS A 1 84 ? -12.189 -8.896 2.365 1.00 98.00 84 HIS A N 1
ATOM 644 C CA . HIS A 1 84 ? -12.091 -9.224 0.939 1.00 98.00 84 HIS A CA 1
ATOM 645 C C . HIS A 1 84 ? -12.877 -8.238 0.074 1.00 98.00 84 HIS A C 1
ATOM 647 O O . HIS A 1 84 ? -13.804 -7.579 0.537 1.00 98.00 84 HIS A O 1
ATOM 653 N N . ALA A 1 85 ? -12.505 -8.114 -1.200 1.00 97.50 85 ALA A N 1
ATOM 654 C CA . ALA A 1 85 ? -13.221 -7.261 -2.141 1.00 97.50 85 ALA A CA 1
ATOM 655 C C . ALA A 1 85 ? -14.497 -7.951 -2.640 1.00 97.50 85 ALA A C 1
ATOM 657 O O . ALA A 1 85 ? -14.465 -9.110 -3.053 1.00 97.50 85 ALA A O 1
ATOM 658 N N . VAL A 1 86 ? -15.607 -7.216 -2.669 1.00 97.06 86 VAL A N 1
ATOM 659 C CA . VAL A 1 86 ? -16.892 -7.695 -3.187 1.00 97.06 86 VAL A CA 1
ATOM 660 C C . VAL A 1 86 ? -17.519 -6.641 -4.093 1.00 97.06 86 VAL A C 1
ATOM 662 O O . VAL A 1 86 ? -17.422 -5.438 -3.835 1.00 97.06 86 VAL A O 1
ATOM 665 N N . LYS A 1 87 ? -18.173 -7.082 -5.173 1.00 95.94 87 LYS A N 1
ATOM 666 C CA . LYS A 1 87 ? -18.925 -6.206 -6.076 1.00 95.94 87 LYS A CA 1
ATOM 667 C C . LYS A 1 87 ? -20.420 -6.492 -5.948 1.00 95.94 87 LYS A C 1
ATOM 669 O O . LYS A 1 87 ? -20.868 -7.574 -6.309 1.00 95.94 87 LYS A O 1
ATOM 674 N N . ILE A 1 88 ? -21.185 -5.517 -5.462 1.00 91.81 88 ILE A N 1
ATOM 675 C CA . ILE A 1 88 ? -22.642 -5.605 -5.256 1.00 91.81 88 ILE A CA 1
ATOM 676 C C . ILE A 1 88 ? -23.299 -4.439 -5.982 1.00 91.81 88 ILE A C 1
ATOM 678 O O . ILE A 1 88 ? -22.841 -3.305 -5.854 1.00 91.81 88 ILE A O 1
ATOM 682 N N . ASP A 1 89 ? -24.353 -4.704 -6.756 1.00 92.88 89 ASP A N 1
ATOM 683 C CA . ASP A 1 89 ? -25.089 -3.681 -7.517 1.00 92.88 89 ASP A CA 1
ATOM 684 C C . ASP A 1 89 ? -24.156 -2.792 -8.367 1.00 92.88 89 ASP A C 1
ATOM 686 O O . ASP A 1 89 ? -24.259 -1.567 -8.397 1.00 92.88 89 ASP A O 1
ATOM 690 N N . ASN A 1 90 ? -23.177 -3.424 -9.024 1.00 94.75 90 ASN A N 1
ATOM 691 C CA . ASN A 1 90 ? -22.124 -2.779 -9.815 1.00 94.75 90 ASN A CA 1
ATOM 692 C C . ASN A 1 90 ? -21.173 -1.836 -9.032 1.00 94.75 90 ASN A C 1
ATOM 694 O O . ASN A 1 90 ? -20.403 -1.096 -9.645 1.00 94.75 90 ASN A O 1
ATOM 698 N N . ARG A 1 91 ? -21.156 -1.885 -7.695 1.00 95.31 91 ARG A N 1
ATOM 699 C CA . ARG A 1 91 ? -20.261 -1.095 -6.836 1.00 95.31 91 ARG A CA 1
ATOM 700 C C . ARG A 1 91 ? -19.304 -1.990 -6.055 1.00 95.31 91 ARG A C 1
ATOM 702 O O . ARG A 1 91 ? -19.713 -3.001 -5.493 1.00 95.31 91 ARG A O 1
ATOM 709 N N . TRP A 1 92 ? -18.033 -1.598 -6.025 1.00 96.94 92 TRP A N 1
ATOM 710 C CA . TRP A 1 92 ? -17.011 -2.264 -5.223 1.00 96.94 92 TRP A CA 1
ATOM 711 C C . TRP A 1 92 ? -17.060 -1.802 -3.771 1.00 96.94 92 TRP A C 1
ATOM 713 O O . TRP A 1 92 ? -17.155 -0.606 -3.491 1.00 96.94 92 TRP A O 1
ATOM 723 N N . PHE A 1 93 ? -16.956 -2.771 -2.874 1.00 96.75 93 PHE A N 1
ATOM 724 C CA . PHE A 1 93 ? -16.789 -2.597 -1.441 1.00 96.75 93 PHE A CA 1
ATOM 725 C C . PHE A 1 93 ? -15.686 -3.535 -0.958 1.00 96.75 93 PHE A C 1
ATOM 727 O O . PHE A 1 93 ? -15.311 -4.486 -1.652 1.00 96.75 93 PHE A O 1
ATOM 734 N N . LEU A 1 94 ? -15.220 -3.304 0.263 1.00 97.69 94 LEU A N 1
ATOM 735 C CA . LEU A 1 94 ? -14.699 -4.403 1.058 1.00 97.69 94 LEU A CA 1
ATOM 736 C C . LEU A 1 94 ? -15.873 -5.053 1.796 1.00 97.69 94 LEU A C 1
ATOM 738 O O . LEU A 1 94 ? -16.846 -4.388 2.149 1.00 97.69 94 LEU A O 1
ATOM 742 N N . ALA A 1 95 ? -15.785 -6.348 2.024 1.00 97.88 95 ALA A N 1
ATOM 743 C CA . ALA A 1 95 ? -16.528 -7.037 3.057 1.00 97.88 95 ALA A CA 1
ATOM 744 C C . ALA A 1 95 ? -15.564 -7.299 4.212 1.00 97.88 95 ALA A C 1
ATOM 746 O O . ALA A 1 95 ? -14.404 -7.647 3.989 1.00 97.88 95 ALA A O 1
ATOM 747 N N . ASP A 1 96 ? -16.027 -7.076 5.433 1.00 97.81 96 ASP A N 1
ATOM 748 C CA . ASP A 1 96 ? -15.227 -7.313 6.629 1.00 97.81 96 ASP A CA 1
ATOM 749 C C . ASP A 1 96 ? -15.213 -8.801 7.038 1.00 97.81 96 ASP A C 1
ATOM 751 O O . ASP A 1 96 ? -15.942 -9.616 6.460 1.00 97.81 96 ASP A O 1
ATOM 755 N N . PRO A 1 97 ? -14.437 -9.183 8.070 1.00 97.56 97 PRO A N 1
ATOM 756 C CA . PRO A 1 97 ? -14.368 -10.557 8.568 1.00 97.56 97 PRO A CA 1
ATOM 757 C C . PRO A 1 97 ? -15.705 -11.192 8.963 1.00 97.56 97 PRO A C 1
ATOM 759 O O . PRO A 1 97 ? -15.779 -12.415 9.092 1.00 97.56 97 PRO A O 1
ATOM 762 N N . CYS A 1 98 ? -16.745 -10.395 9.201 1.00 96.31 98 CYS A N 1
ATOM 763 C CA . CYS A 1 98 ? -18.087 -10.835 9.574 1.00 96.31 98 CYS A CA 1
ATOM 764 C C . CYS A 1 98 ? -19.060 -10.837 8.380 1.00 96.31 98 CYS A C 1
ATOM 766 O O . CYS A 1 98 ? -20.227 -11.189 8.559 1.00 96.31 98 CYS A O 1
ATOM 768 N N . GLY A 1 99 ? -18.604 -10.463 7.180 1.00 96.56 99 GLY A N 1
ATOM 769 C CA . GLY A 1 99 ? -19.426 -10.375 5.975 1.00 96.56 99 GLY A CA 1
ATOM 770 C C . GLY A 1 99 ? -20.286 -9.109 5.912 1.00 96.56 99 GLY A C 1
ATOM 771 O O . GLY A 1 99 ? -21.345 -9.126 5.295 1.00 96.56 99 GLY A O 1
ATOM 772 N N . LEU A 1 100 ? -19.901 -8.010 6.565 1.00 96.81 100 LEU A N 1
ATOM 773 C CA . LEU A 1 100 ? -20.595 -6.721 6.434 1.00 96.81 100 LEU A CA 1
ATOM 774 C C . LEU A 1 100 ? -19.894 -5.809 5.429 1.00 96.81 100 LEU A C 1
ATOM 776 O O . LEU A 1 100 ? -18.667 -5.812 5.335 1.00 96.81 100 LEU A O 1
ATOM 780 N N . LEU A 1 101 ? -20.668 -4.994 4.703 1.00 96.25 101 LEU A N 1
ATOM 781 C CA . LEU A 1 101 ? -20.086 -4.032 3.765 1.00 96.25 101 LEU A CA 1
ATOM 782 C C . LEU A 1 101 ? -19.293 -2.955 4.497 1.00 96.25 101 LEU A C 1
ATOM 784 O O . LEU A 1 101 ? -19.775 -2.297 5.424 1.00 96.25 101 LEU A O 1
ATOM 788 N N . HIS A 1 102 ? -18.081 -2.760 4.006 1.00 96.38 102 HIS A N 1
ATOM 789 C CA . HIS A 1 102 ? -17.044 -1.968 4.620 1.00 96.38 102 HIS A CA 1
ATOM 790 C C . HIS A 1 102 ? -16.484 -0.964 3.610 1.00 96.38 102 HIS A C 1
ATOM 792 O O . HIS A 1 102 ? -16.114 -1.300 2.480 1.00 96.38 102 HIS A O 1
ATOM 798 N N . ILE A 1 103 ? -16.417 0.294 4.041 1.00 95.06 103 ILE A N 1
ATOM 799 C CA . ILE A 1 103 ? -15.659 1.348 3.371 1.00 95.06 103 ILE A CA 1
ATOM 800 C C . ILE A 1 103 ? -14.481 1.650 4.282 1.00 95.06 103 ILE A C 1
ATOM 802 O O . ILE A 1 103 ? -14.673 2.107 5.407 1.00 95.06 103 ILE A O 1
ATOM 806 N N . ASN A 1 104 ? -13.276 1.383 3.793 1.00 96.38 104 ASN A N 1
ATOM 807 C CA . ASN A 1 104 ? -12.070 1.611 4.568 1.00 96.38 104 ASN A CA 1
ATOM 808 C C . ASN A 1 104 ? -11.766 3.113 4.648 1.00 96.38 104 ASN A C 1
ATOM 810 O O . ASN A 1 104 ? -11.487 3.750 3.630 1.00 96.38 104 ASN A O 1
ATOM 814 N N . THR A 1 105 ? -11.812 3.671 5.853 1.00 96.06 105 THR A N 1
ATOM 815 C CA . THR A 1 105 ? -11.463 5.058 6.176 1.00 96.06 105 THR A CA 1
ATOM 816 C C . THR A 1 105 ? -10.261 5.034 7.113 1.00 96.06 105 THR A C 1
ATOM 818 O O . THR A 1 105 ? -10.378 5.061 8.340 1.00 96.06 105 THR A O 1
ATOM 821 N N . GLY A 1 106 ? -9.076 4.925 6.513 1.00 96.38 106 GLY A N 1
ATOM 822 C CA . GLY A 1 106 ? -7.824 4.770 7.245 1.00 96.38 106 GLY A CA 1
ATOM 823 C C . GLY A 1 106 ? -7.065 6.073 7.493 1.00 96.38 106 GLY A C 1
ATOM 824 O O . GLY A 1 106 ? -7.130 6.999 6.686 1.00 96.38 106 GLY A O 1
ATOM 825 N N . VAL A 1 107 ? -6.285 6.112 8.577 1.00 98.50 107 VAL A N 1
ATOM 826 C CA . VAL A 1 107 ? -5.258 7.142 8.822 1.00 98.50 107 VAL A CA 1
ATOM 827 C C . VAL A 1 107 ? -3.880 6.506 8.680 1.00 98.50 107 VAL A C 1
ATOM 829 O O . VAL A 1 107 ? -3.600 5.512 9.339 1.00 98.50 107 VAL A O 1
ATOM 832 N N . CYS A 1 108 ? -3.020 7.045 7.815 1.00 97.50 108 CYS A N 1
ATOM 833 C CA . CYS A 1 108 ? -1.641 6.569 7.661 1.00 97.50 108 CYS A CA 1
ATOM 834 C C . CYS A 1 108 ? -0.738 7.052 8.805 1.00 97.50 108 CYS A C 1
ATOM 836 O O . CYS A 1 108 ? -1.032 8.054 9.458 1.00 97.50 108 CYS A O 1
ATOM 838 N N . SER A 1 109 ? 0.392 6.372 9.002 1.00 96.88 109 SER A N 1
ATOM 839 C CA . SER A 1 109 ? 1.429 6.759 9.968 1.00 96.88 109 SER A CA 1
ATOM 840 C C . SER A 1 109 ? 0.931 6.854 11.415 1.00 96.88 109 SER A C 1
ATOM 842 O O . SER A 1 109 ? 1.336 7.741 12.171 1.00 96.88 109 SER A O 1
ATOM 844 N N . VAL A 1 110 ? 0.045 5.938 11.820 1.00 98.31 110 VAL A N 1
ATOM 845 C CA . VAL A 1 110 ? -0.425 5.829 13.207 1.00 98.31 110 VAL A CA 1
ATOM 846 C C . VAL A 1 110 ? 0.676 5.176 14.038 1.00 98.31 110 VAL A C 1
ATOM 848 O O . VAL A 1 110 ? 0.741 3.958 14.189 1.00 98.31 110 VAL A O 1
ATOM 851 N N . SER A 1 111 ? 1.578 6.004 14.551 1.00 97.44 111 SER A N 1
ATOM 852 C CA . SER A 1 111 ? 2.690 5.594 15.411 1.00 97.44 111 SER A CA 1
ATOM 853 C C . SER A 1 111 ? 3.104 6.732 16.348 1.00 97.44 111 SER A C 1
ATOM 855 O O . SER A 1 111 ? 2.999 7.899 15.949 1.00 97.44 111 SER A O 1
ATOM 857 N N . PRO A 1 112 ? 3.642 6.444 17.546 1.00 96.12 112 PRO A N 1
ATOM 858 C CA . PRO A 1 112 ? 4.293 7.468 18.352 1.00 96.12 112 PRO A CA 1
ATOM 859 C C . PRO A 1 112 ? 5.480 8.095 17.606 1.00 96.12 112 PRO A C 1
ATOM 861 O O . PRO A 1 112 ? 6.242 7.409 16.926 1.00 96.12 112 PRO A O 1
ATOM 864 N N . MET A 1 113 ? 5.680 9.405 17.770 1.00 93.94 113 MET A N 1
ATOM 865 C CA . MET A 1 113 ? 6.831 10.105 17.194 1.00 93.94 113 MET A CA 1
ATOM 866 C C . MET A 1 113 ? 8.132 9.634 17.861 1.00 93.94 113 MET A C 1
ATOM 868 O O . MET A 1 113 ? 8.305 9.806 19.066 1.00 93.94 113 MET A O 1
ATOM 872 N N . ARG A 1 114 ? 9.067 9.086 17.076 1.00 92.50 114 ARG A N 1
ATOM 873 C CA . ARG A 1 114 ? 10.312 8.455 17.563 1.00 92.50 114 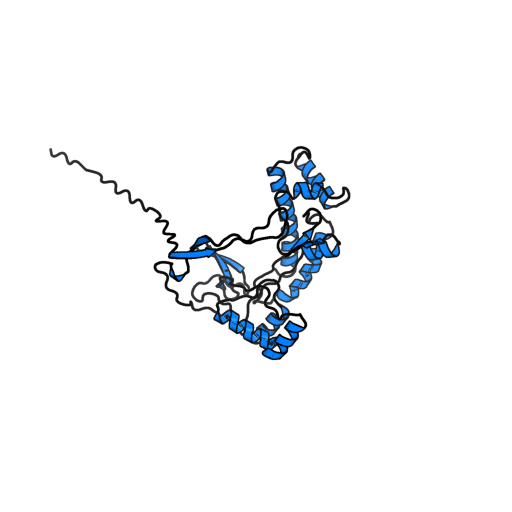ARG A CA 1
ATOM 874 C C . ARG A 1 114 ? 11.529 9.392 17.618 1.00 92.50 114 ARG A C 1
ATOM 876 O O . ARG A 1 114 ? 12.663 8.938 17.540 1.00 92.50 114 ARG A O 1
ATOM 883 N N . THR A 1 115 ? 11.308 10.700 17.728 1.00 95.50 115 THR A N 1
ATOM 884 C CA . THR A 1 115 ? 12.374 11.680 18.014 1.00 95.50 115 THR A CA 1
ATOM 885 C C . THR A 1 115 ? 12.557 11.835 19.524 1.00 95.50 115 THR A C 1
ATOM 887 O O . THR A 1 115 ? 11.662 11.453 20.281 1.00 95.50 115 THR A O 1
ATOM 890 N N . ASP A 1 116 ? 13.660 12.433 19.984 1.00 95.69 116 ASP A N 1
ATOM 891 C CA . ASP A 1 116 ? 13.878 12.687 21.420 1.00 95.69 116 ASP A CA 1
ATOM 892 C C . ASP A 1 116 ? 12.719 13.494 22.027 1.00 95.69 116 ASP A C 1
ATOM 894 O O . ASP A 1 116 ? 12.061 13.050 22.969 1.00 95.69 116 ASP A O 1
ATOM 898 N N . ALA A 1 117 ? 12.373 14.622 21.396 1.00 96.38 117 ALA A N 1
ATOM 899 C CA . ALA A 1 117 ? 11.242 15.455 21.807 1.00 96.38 117 ALA A CA 1
ATOM 900 C C . ALA A 1 117 ? 9.889 14.729 21.678 1.00 96.38 117 ALA A C 1
ATOM 902 O O . ALA A 1 117 ? 8.993 14.920 22.501 1.00 96.38 117 ALA A O 1
ATOM 903 N N . GLY A 1 118 ? 9.711 13.895 20.648 1.00 95.88 118 GLY A N 1
ATOM 904 C CA . GLY A 1 118 ? 8.503 13.086 20.471 1.00 95.88 118 GLY A CA 1
ATOM 905 C C . GLY A 1 118 ? 8.327 12.061 21.591 1.00 95.88 118 GLY A C 1
ATOM 906 O O . GLY A 1 118 ? 7.241 11.937 22.157 1.00 95.88 118 GLY A O 1
ATOM 907 N N . THR A 1 119 ? 9.418 11.397 21.963 1.00 95.81 119 THR A N 1
ATOM 908 C CA . THR A 1 119 ? 9.464 10.387 23.022 1.00 95.81 119 THR A CA 1
ATOM 909 C C . THR A 1 119 ? 9.214 11.011 24.390 1.00 95.81 119 THR A C 1
ATOM 911 O O . THR A 1 119 ? 8.432 10.470 25.174 1.00 95.81 119 THR A O 1
ATOM 914 N N . GLU A 1 120 ? 9.824 12.162 24.679 1.00 96.75 120 GLU A N 1
ATOM 915 C CA . GLU A 1 120 ? 9.587 12.903 25.921 1.00 96.75 120 GLU A CA 1
ATOM 916 C C . GLU A 1 120 ? 8.121 13.339 26.039 1.00 96.75 120 GLU A C 1
ATOM 918 O O . GLU A 1 120 ? 7.477 13.081 27.057 1.00 96.75 120 GLU A O 1
ATOM 923 N N . ASN A 1 121 ? 7.554 13.922 24.977 1.00 96.88 121 ASN A N 1
ATOM 924 C CA . ASN A 1 121 ? 6.154 14.348 24.967 1.00 96.88 121 ASN A CA 1
ATOM 925 C C . ASN A 1 121 ? 5.178 13.169 25.083 1.00 96.88 121 ASN A C 1
ATOM 927 O O . ASN A 1 121 ? 4.168 13.282 25.782 1.00 96.88 121 ASN A O 1
ATOM 931 N N . MET A 1 122 ? 5.480 12.034 24.442 1.00 96.69 122 MET A N 1
ATOM 932 C CA . MET A 1 122 ? 4.688 10.810 24.572 1.00 96.69 122 MET A CA 1
ATOM 933 C C . MET A 1 122 ? 4.676 10.330 26.027 1.00 96.69 122 MET A C 1
ATOM 935 O O . MET A 1 122 ? 3.599 10.170 26.601 1.00 96.69 122 MET A O 1
ATOM 939 N N . LYS A 1 123 ? 5.849 10.207 26.663 1.00 97.06 123 LYS A N 1
ATOM 940 C CA . LYS A 1 123 ? 5.960 9.806 28.076 1.00 97.06 123 LYS A CA 1
ATOM 941 C C . LYS A 1 123 ? 5.265 10.794 29.009 1.00 97.06 123 LYS A C 1
ATOM 943 O O . LYS A 1 123 ? 4.538 10.381 29.903 1.00 97.06 123 LYS A O 1
ATOM 948 N N . LYS A 1 124 ? 5.433 12.099 28.787 1.00 97.81 124 LYS A N 1
ATOM 949 C CA . LYS A 1 124 ? 4.826 13.145 29.621 1.00 97.81 124 LYS A CA 1
ATOM 950 C C . LYS A 1 124 ? 3.297 13.125 29.574 1.00 97.81 124 LYS A C 1
ATOM 952 O O . LYS A 1 124 ? 2.666 13.351 30.601 1.00 97.81 124 LYS A O 1
ATOM 957 N N . LYS A 1 125 ? 2.705 12.901 28.396 1.00 97.69 125 LYS A N 1
ATOM 958 C CA . LYS A 1 125 ? 1.246 12.940 28.217 1.00 97.69 125 LYS A CA 1
ATOM 959 C C . LYS A 1 125 ? 0.571 11.594 28.485 1.00 97.69 125 LYS A C 1
ATOM 961 O O . LYS A 1 125 ? -0.487 11.576 29.099 1.00 97.69 125 LYS A O 1
ATOM 966 N N . PHE A 1 126 ? 1.164 10.496 28.023 1.00 97.88 126 PHE A N 1
ATOM 967 C CA . PHE A 1 126 ? 0.528 9.173 28.010 1.00 97.88 126 PHE A CA 1
ATOM 968 C C . PHE A 1 126 ? 1.210 8.160 28.944 1.00 97.88 126 PHE A C 1
ATOM 970 O O . PHE A 1 126 ? 0.641 7.107 29.239 1.00 97.88 126 PHE A O 1
ATOM 977 N N . GLY A 1 127 ? 2.424 8.451 29.423 1.00 97.81 127 GLY A N 1
ATOM 978 C CA . GLY A 1 127 ? 3.246 7.542 30.228 1.00 97.81 127 GLY A CA 1
ATOM 979 C C . GLY A 1 127 ? 3.878 6.430 29.392 1.00 97.81 127 GLY A C 1
ATOM 980 O O . GLY A 1 127 ? 5.096 6.382 29.232 1.00 97.81 127 GLY A O 1
ATOM 981 N N . GLU A 1 128 ? 3.036 5.565 28.830 1.00 96.88 128 GLU A N 1
ATOM 982 C CA . GLU A 1 128 ? 3.415 4.394 28.040 1.00 96.88 128 GLU A CA 1
ATOM 983 C C . GLU A 1 128 ? 2.726 4.389 26.668 1.00 96.88 128 GLU A C 1
ATOM 985 O O . GLU A 1 128 ? 1.620 4.903 26.492 1.00 96.88 128 GLU A O 1
ATOM 990 N N . GLU A 1 129 ? 3.340 3.718 25.694 1.00 97.38 129 GLU A N 1
ATOM 991 C CA . GLU A 1 129 ? 2.829 3.642 24.319 1.00 97.38 129 GLU A CA 1
ATOM 992 C C . GLU A 1 129 ? 1.482 2.929 24.206 1.00 97.38 129 GLU A C 1
ATOM 994 O O . GLU A 1 129 ? 0.659 3.298 23.371 1.00 97.38 129 GLU A O 1
ATOM 999 N N . LYS A 1 130 ? 1.205 1.956 25.081 1.00 97.25 130 LYS A N 1
ATOM 1000 C CA . LYS A 1 130 ? -0.100 1.281 25.127 1.00 97.25 130 LYS A CA 1
ATOM 1001 C C . LYS A 1 130 ? -1.240 2.252 25.464 1.00 97.25 130 LYS A C 1
ATOM 1003 O O . LYS A 1 130 ? -2.336 2.134 24.917 1.00 97.25 130 LYS A O 1
ATOM 1008 N N . ASN A 1 131 ? -0.975 3.244 26.321 1.00 98.00 131 ASN A N 1
ATOM 1009 C CA . ASN A 1 131 ? -1.951 4.278 26.666 1.00 98.00 131 ASN A CA 1
ATOM 1010 C C . ASN A 1 131 ? -2.132 5.244 25.493 1.00 98.00 131 ASN A C 1
ATOM 1012 O O . ASN A 1 131 ? -3.266 5.568 25.142 1.00 98.00 131 ASN A O 1
ATOM 1016 N N . TRP A 1 132 ? -1.029 5.625 24.836 1.00 98.06 132 TRP A N 1
ATOM 1017 C CA . TRP A 1 132 ? -1.073 6.405 23.597 1.00 98.06 132 TRP A CA 1
ATOM 1018 C C . TRP A 1 132 ? -1.924 5.713 22.528 1.00 98.06 132 TRP A C 1
ATOM 1020 O O . TRP A 1 132 ? -2.792 6.352 21.933 1.00 98.06 132 TRP A O 1
ATOM 1030 N N . MET A 1 133 ? -1.728 4.408 22.314 1.00 98.38 133 MET A N 1
ATOM 1031 C CA . MET A 1 133 ? -2.498 3.636 21.338 1.00 98.38 133 MET A CA 1
ATOM 1032 C C . MET A 1 133 ? -3.980 3.612 21.709 1.00 98.38 133 MET A C 1
ATOM 1034 O O . MET A 1 133 ? -4.822 3.918 20.869 1.00 98.38 133 MET A O 1
ATOM 1038 N N . LYS A 1 134 ? -4.314 3.343 22.977 1.00 98.19 134 LYS A N 1
ATOM 1039 C CA . LYS A 1 134 ? -5.704 3.328 23.454 1.00 98.19 134 LYS A CA 1
ATOM 1040 C C . LYS A 1 134 ? -6.424 4.659 23.218 1.00 98.19 134 LYS A C 1
ATOM 1042 O O . LYS A 1 134 ? -7.537 4.661 22.691 1.00 98.19 134 LYS A O 1
ATOM 1047 N N . GLU A 1 135 ? -5.803 5.779 23.583 1.00 98.25 135 GLU A N 1
ATOM 1048 C CA . GLU A 1 135 ? -6.378 7.110 23.347 1.00 98.25 135 GLU A CA 1
ATOM 1049 C C . GLU A 1 135 ? -6.464 7.447 21.853 1.00 98.25 135 GLU A C 1
ATOM 1051 O O . GLU A 1 135 ? -7.453 8.030 21.404 1.00 98.25 135 GLU A O 1
ATOM 1056 N N . THR A 1 136 ? -5.472 7.030 21.064 1.00 98.25 136 THR A N 1
ATOM 1057 C CA . THR A 1 136 ? -5.452 7.242 19.612 1.00 98.25 136 THR A CA 1
ATOM 1058 C C . THR A 1 136 ? -6.562 6.456 18.919 1.00 98.25 136 THR A C 1
ATOM 1060 O O . THR A 1 136 ? -7.302 7.034 18.127 1.00 98.25 136 THR A O 1
ATOM 1063 N N . VAL A 1 137 ? -6.762 5.174 19.244 1.00 98.31 137 VAL A N 1
ATOM 1064 C CA . VAL A 1 137 ? -7.860 4.376 18.671 1.00 98.31 137 VAL A CA 1
ATOM 1065 C C . VAL A 1 137 ? -9.220 4.979 19.033 1.00 98.31 137 VAL A C 1
ATOM 1067 O O . VAL A 1 137 ? -10.094 5.068 18.170 1.00 98.31 137 VAL A O 1
ATOM 1070 N N . ALA A 1 138 ? -9.402 5.454 20.270 1.00 97.62 138 ALA A N 1
ATOM 1071 C CA . ALA A 1 138 ? -10.635 6.133 20.671 1.00 97.62 138 ALA A CA 1
ATOM 1072 C C . ALA A 1 138 ? -10.880 7.419 19.855 1.00 97.62 138 ALA A C 1
ATOM 1074 O O . ALA A 1 138 ? -11.995 7.655 19.372 1.00 97.62 138 ALA A O 1
ATOM 1075 N N . LEU A 1 139 ? -9.837 8.229 19.642 1.00 98.06 139 LEU A N 1
ATOM 1076 C CA . LEU A 1 139 ? -9.899 9.419 18.790 1.00 98.06 139 LEU A CA 1
ATOM 1077 C C . LEU A 1 139 ? -10.273 9.066 17.343 1.00 98.06 139 LEU A C 1
ATOM 1079 O O . LEU A 1 139 ? -11.149 9.707 16.764 1.00 98.06 139 LEU A O 1
ATOM 1083 N N . LEU A 1 140 ? -9.655 8.036 16.767 1.00 98.00 140 LEU A N 1
ATOM 1084 C CA . LEU A 1 140 ? -9.946 7.593 15.403 1.00 98.00 140 LEU A CA 1
ATOM 1085 C C . LEU A 1 140 ? -11.400 7.123 15.264 1.00 98.00 140 LEU A C 1
ATOM 1087 O O . LEU A 1 140 ? -12.137 7.646 14.425 1.00 98.00 140 LEU A O 1
ATOM 1091 N N . LYS A 1 141 ? -11.847 6.216 16.140 1.00 95.25 141 LYS A N 1
ATOM 1092 C CA . LYS A 1 141 ? -13.203 5.647 16.093 1.00 95.25 141 LYS A CA 1
ATOM 1093 C C . LYS A 1 141 ? -14.291 6.698 16.322 1.00 95.25 141 LYS A C 1
ATOM 1095 O O . LYS A 1 141 ? -15.291 6.708 15.606 1.00 95.25 141 LYS A O 1
ATOM 1100 N N . SER A 1 142 ? -14.098 7.631 17.258 1.00 95.38 142 SER A N 1
ATOM 1101 C CA . SER A 1 142 ? -15.051 8.738 17.488 1.00 95.38 142 SER A CA 1
ATOM 1102 C C . SER A 1 142 ? -15.224 9.655 16.264 1.00 95.38 142 SER A C 1
ATOM 1104 O O . SER A 1 142 ? -16.315 10.200 16.042 1.00 95.38 142 SER A O 1
ATOM 1106 N N . ASN A 1 143 ? -14.188 9.745 15.424 1.00 95.44 143 ASN A N 1
ATOM 1107 C CA . ASN A 1 143 ? -14.176 10.469 14.152 1.00 95.44 143 ASN A CA 1
ATOM 1108 C C . ASN A 1 143 ? -14.470 9.576 12.931 1.00 95.44 143 ASN A C 1
ATOM 1110 O O . ASN A 1 143 ? -14.317 10.019 11.798 1.00 95.44 143 ASN A O 1
ATOM 1114 N N . SER A 1 144 ? -14.971 8.354 13.141 1.00 93.69 144 SER A N 1
ATOM 1115 C CA . SER A 1 144 ? -15.368 7.404 12.085 1.00 93.69 144 SER A CA 1
ATOM 1116 C C . SER A 1 144 ? -14.225 6.917 11.182 1.00 93.69 144 SER A C 1
ATOM 1118 O O . SER A 1 144 ? -14.477 6.413 10.085 1.00 93.69 144 SER A O 1
ATOM 1120 N N . PHE A 1 145 ? -12.975 7.029 11.638 1.00 97.62 145 PHE A N 1
ATOM 1121 C CA . PHE A 1 145 ? -11.870 6.269 11.060 1.00 97.62 145 PHE A CA 1
ATOM 1122 C C . PHE A 1 145 ? -11.901 4.843 11.607 1.00 97.62 145 PHE A C 1
ATOM 1124 O O . PHE A 1 145 ? -12.133 4.630 12.801 1.00 97.62 145 PHE A O 1
ATOM 1131 N N . ASN A 1 146 ? -11.671 3.869 10.734 1.00 97.44 146 ASN A N 1
ATOM 1132 C CA . ASN A 1 146 ? -11.806 2.449 11.062 1.00 97.44 146 ASN A CA 1
ATOM 1133 C C . ASN A 1 146 ? -10.541 1.621 10.800 1.00 97.44 146 ASN A C 1
ATOM 1135 O O . ASN A 1 146 ? -10.518 0.437 11.135 1.00 97.44 146 ASN A O 1
ATOM 1139 N N . CYS A 1 147 ? -9.477 2.239 10.278 1.00 98.50 147 CYS A N 1
ATOM 1140 C CA . CYS A 1 147 ? -8.241 1.540 9.953 1.00 98.50 147 CYS A CA 1
ATOM 1141 C C . CYS A 1 147 ? -6.983 2.375 10.225 1.00 98.50 147 CYS A C 1
ATOM 1143 O O . CYS A 1 147 ? -6.959 3.595 10.052 1.00 98.50 147 CYS A O 1
ATOM 1145 N N . ALA A 1 148 ? -5.897 1.699 10.584 1.00 98.69 148 ALA A N 1
ATOM 1146 C CA . ALA A 1 148 ? -4.543 2.225 10.485 1.00 98.69 148 ALA A CA 1
ATOM 1147 C C . ALA A 1 148 ? -3.956 1.907 9.095 1.00 98.69 148 ALA A C 1
ATOM 1149 O O . ALA A 1 148 ? -3.871 0.750 8.675 1.00 98.69 148 ALA A O 1
ATOM 1150 N N . GLY A 1 149 ? -3.593 2.945 8.351 1.00 98.06 149 GLY A N 1
ATOM 1151 C CA . GLY A 1 149 ? -3.006 2.866 7.015 1.00 98.06 149 GLY A CA 1
ATOM 1152 C C . GLY A 1 149 ? -1.520 2.497 7.033 1.00 98.06 149 GLY A C 1
ATOM 1153 O O . GLY A 1 149 ? -0.948 2.193 8.083 1.00 98.06 149 GLY A O 1
ATOM 1154 N N . ALA A 1 150 ? -0.880 2.571 5.865 1.00 96.81 150 ALA A N 1
ATOM 1155 C CA . ALA A 1 150 ? 0.554 2.335 5.713 1.00 96.81 150 ALA A CA 1
ATOM 1156 C C . ALA A 1 150 ? 1.397 3.176 6.697 1.00 96.81 150 ALA A C 1
ATOM 1158 O O . ALA A 1 150 ? 0.968 4.237 7.156 1.00 96.81 150 ALA A O 1
ATOM 1159 N N . TRP A 1 151 ? 2.605 2.692 7.007 1.00 96.56 151 TRP A N 1
ATOM 1160 C CA . TRP A 1 151 ? 3.567 3.303 7.945 1.00 96.56 151 TRP A CA 1
ATOM 1161 C C . TRP A 1 151 ? 3.112 3.411 9.409 1.00 96.56 151 TRP A C 1
ATOM 1163 O O . TRP A 1 151 ? 3.742 4.114 10.194 1.00 96.56 151 TRP A O 1
ATOM 1173 N N . SER A 1 152 ? 2.043 2.717 9.793 1.00 98.31 152 SER A N 1
ATOM 1174 C CA . SER A 1 152 ? 1.607 2.641 11.191 1.00 98.31 152 SER A CA 1
ATOM 1175 C C . SER A 1 152 ? 2.426 1.623 11.999 1.00 98.31 152 SER A C 1
ATOM 1177 O O . SER A 1 152 ? 3.052 0.724 11.433 1.00 98.31 152 SER A O 1
ATOM 1179 N N . ASP A 1 153 ? 2.409 1.746 13.328 1.00 98.38 153 ASP A N 1
ATOM 1180 C CA . ASP A 1 153 ? 3.091 0.828 14.251 1.00 98.38 153 ASP A CA 1
ATOM 1181 C C . ASP A 1 153 ? 2.285 -0.476 14.406 1.00 98.38 153 ASP A C 1
ATOM 1183 O O . ASP A 1 153 ? 1.433 -0.612 15.285 1.00 98.38 153 ASP A O 1
ATOM 1187 N N . VAL A 1 154 ? 2.507 -1.415 13.480 1.00 98.31 154 VAL A N 1
ATOM 1188 C CA . VAL A 1 154 ? 1.734 -2.665 13.358 1.00 98.31 154 VAL A CA 1
ATOM 1189 C C . VAL A 1 154 ? 1.789 -3.501 14.634 1.00 98.31 154 VAL A C 1
ATOM 1191 O O . VAL A 1 154 ? 0.760 -4.016 15.062 1.00 98.31 154 VAL A O 1
ATOM 1194 N N . GLU A 1 155 ? 2.953 -3.618 15.270 1.00 98.12 155 GLU A N 1
ATOM 1195 C CA . GLU A 1 155 ? 3.089 -4.433 16.480 1.00 98.12 155 GLU A CA 1
ATOM 1196 C C . GLU A 1 155 ? 2.342 -3.813 17.663 1.00 98.12 155 GLU A C 1
ATOM 1198 O O . GLU A 1 155 ? 1.632 -4.525 18.376 1.00 98.12 155 GLU A O 1
ATOM 1203 N N . LEU A 1 156 ? 2.395 -2.486 17.823 1.00 98.44 156 LEU A N 1
ATOM 1204 C CA . LEU A 1 156 ? 1.619 -1.798 18.855 1.00 98.44 156 LEU A CA 1
ATOM 1205 C C . LEU A 1 156 ? 0.101 -1.916 18.616 1.00 98.44 156 LEU A C 1
ATOM 1207 O O . LEU A 1 156 ? -0.663 -2.079 19.570 1.00 98.44 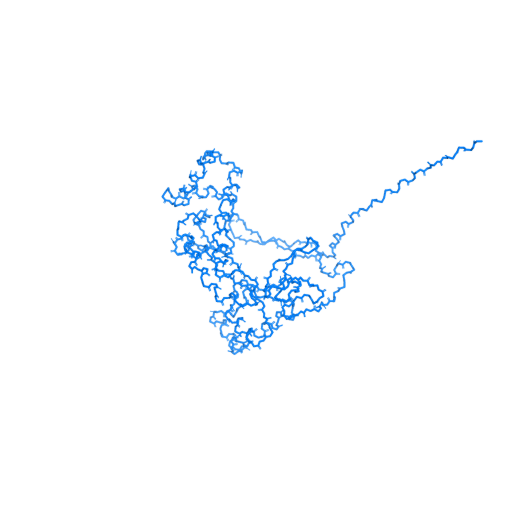156 LEU A O 1
ATOM 1211 N N . ILE A 1 157 ? -0.347 -1.875 17.356 1.00 98.69 157 ILE A N 1
ATOM 1212 C CA . ILE A 1 157 ? -1.762 -2.079 16.992 1.00 98.69 157 ILE A CA 1
ATOM 1213 C C . ILE A 1 157 ? -2.201 -3.513 17.302 1.00 98.69 157 ILE A C 1
ATOM 1215 O O . ILE A 1 157 ? -3.252 -3.723 17.911 1.00 98.69 157 ILE A O 1
ATOM 1219 N N . ARG A 1 158 ? -1.402 -4.511 16.913 1.00 98.50 158 ARG A N 1
ATOM 1220 C CA . ARG A 1 158 ? -1.704 -5.924 17.175 1.00 98.50 158 ARG A CA 1
ATOM 1221 C C . ARG A 1 158 ? -1.732 -6.221 18.667 1.00 98.50 158 ARG A C 1
ATOM 1223 O O . ARG A 1 158 ? -2.593 -6.975 19.109 1.00 98.50 158 ARG A O 1
ATOM 1230 N N . ASP A 1 159 ? -0.848 -5.610 19.453 1.00 98.44 159 ASP A N 1
ATOM 1231 C CA . ASP A 1 159 ? -0.879 -5.736 20.909 1.00 98.44 159 ASP A CA 1
ATOM 1232 C C . ASP A 1 159 ? -2.154 -5.135 21.519 1.00 98.44 159 ASP A C 1
ATOM 1234 O O . ASP A 1 159 ? -2.827 -5.796 22.313 1.00 98.44 159 ASP A O 1
ATOM 1238 N N . TYR A 1 160 ? -2.560 -3.943 21.067 1.00 98.56 160 TYR A N 1
ATOM 1239 C CA . TYR A 1 160 ? -3.837 -3.335 21.451 1.00 98.56 160 TYR A CA 1
ATOM 1240 C C . TYR A 1 160 ? -5.034 -4.246 21.118 1.00 98.56 160 TYR A C 1
ATOM 1242 O O . TYR A 1 160 ? -5.892 -4.481 21.977 1.00 98.56 160 TYR A O 1
ATOM 1250 N N . ASN A 1 161 ? -5.066 -4.826 19.915 1.00 98.31 161 ASN A N 1
ATOM 1251 C CA . ASN A 1 161 ? -6.164 -5.674 19.440 1.00 98.31 161 ASN A CA 1
ATOM 1252 C C . ASN A 1 161 ? -6.346 -6.978 20.244 1.00 98.31 161 ASN A C 1
ATOM 1254 O O . ASN A 1 161 ? -7.426 -7.562 20.197 1.00 98.31 161 ASN A O 1
ATOM 1258 N N . LYS A 1 162 ? -5.350 -7.437 21.020 1.00 97.19 162 LYS A N 1
ATOM 1259 C CA . LYS A 1 162 ? -5.476 -8.656 21.853 1.00 97.19 162 LYS A CA 1
ATOM 1260 C C . LYS A 1 162 ? -6.519 -8.534 22.967 1.00 97.19 162 LYS A C 1
ATOM 1262 O O . LYS A 1 162 ? -7.003 -9.551 23.454 1.00 97.19 162 LYS A O 1
ATOM 1267 N N . THR A 1 163 ? -6.808 -7.315 23.427 1.00 96.62 163 THR A N 1
ATOM 1268 C CA . THR A 1 163 ? -7.620 -7.076 24.638 1.00 96.62 163 THR A CA 1
ATOM 1269 C C . THR A 1 163 ? -8.673 -5.977 24.480 1.00 96.62 163 THR A C 1
ATOM 1271 O O . THR A 1 163 ? -9.336 -5.627 25.455 1.00 96.62 163 THR A O 1
ATOM 1274 N N . ASN A 1 164 ? -8.844 -5.424 23.277 1.00 96.88 164 ASN A N 1
ATOM 1275 C CA . ASN A 1 164 ? -9.731 -4.290 23.010 1.00 96.88 164 ASN A CA 1
ATOM 1276 C C . ASN A 1 164 ? -10.543 -4.510 21.727 1.00 96.88 164 ASN A C 1
ATOM 1278 O O . ASN A 1 164 ? -10.213 -5.373 20.914 1.00 96.88 164 ASN A O 1
ATOM 1282 N N . ASP A 1 165 ? -11.566 -3.675 21.513 1.00 93.88 165 ASP A N 1
ATOM 1283 C CA . ASP A 1 165 ? -12.263 -3.611 20.228 1.00 93.88 165 ASP A CA 1
ATOM 1284 C C . ASP A 1 165 ? -11.266 -3.277 19.110 1.00 93.88 165 ASP A C 1
ATOM 1286 O O . ASP A 1 165 ? -10.625 -2.219 19.169 1.00 93.88 165 ASP A O 1
ATOM 1290 N N . PRO A 1 166 ? -11.168 -4.103 18.056 1.00 96.06 166 PRO A N 1
ATOM 1291 C CA . PRO A 1 166 ? -10.050 -4.047 17.131 1.00 96.06 166 PRO A CA 1
ATOM 1292 C C . PRO A 1 166 ? -9.995 -2.738 16.344 1.00 96.06 166 PRO A C 1
ATOM 1294 O O . PRO A 1 166 ? -11.025 -2.158 15.988 1.00 96.06 166 PRO A O 1
ATOM 1297 N N . LEU A 1 167 ? -8.781 -2.288 16.045 1.00 98.38 167 LEU A N 1
ATOM 1298 C CA . LEU A 1 167 ? -8.494 -1.368 14.953 1.00 98.38 167 LEU A CA 1
ATOM 1299 C C . LEU A 1 167 ? -7.970 -2.200 13.779 1.00 98.38 167 LEU A C 1
ATOM 1301 O O . LEU A 1 167 ? -6.948 -2.880 13.911 1.00 98.38 167 LEU A O 1
ATOM 1305 N N . ALA A 1 168 ? -8.677 -2.164 12.648 1.00 98.69 168 ALA A N 1
ATOM 1306 C CA . ALA A 1 168 ? -8.197 -2.800 11.428 1.00 98.69 168 ALA A CA 1
ATOM 1307 C C . ALA A 1 168 ? -6.898 -2.120 10.968 1.00 98.69 168 ALA A C 1
ATOM 1309 O O . ALA A 1 168 ? -6.669 -0.943 11.263 1.00 98.69 168 ALA A O 1
ATOM 1310 N N . TYR A 1 169 ? -6.025 -2.835 10.269 1.00 98.88 169 TYR A N 1
ATOM 1311 C CA . TYR A 1 169 ? -4.745 -2.266 9.853 1.00 98.88 169 TYR A CA 1
ATOM 1312 C C . TYR A 1 169 ? -4.269 -2.794 8.506 1.00 98.88 169 TYR A C 1
ATOM 1314 O O . TYR A 1 169 ? -4.733 -3.812 7.997 1.00 98.88 169 TYR A O 1
ATOM 1322 N N . THR A 1 170 ? -3.315 -2.077 7.925 1.00 98.75 170 THR A N 1
ATOM 1323 C CA . THR A 1 170 ? -2.600 -2.472 6.709 1.00 98.75 170 THR A CA 1
ATOM 1324 C C . THR A 1 170 ? -1.106 -2.548 6.986 1.00 98.75 170 THR A C 1
ATOM 1326 O O . THR A 1 170 ? -0.598 -1.906 7.907 1.00 98.75 170 THR A O 1
ATOM 1329 N N . VAL A 1 171 ? -0.386 -3.321 6.176 1.00 98.56 171 VAL A N 1
ATOM 1330 C CA . VAL A 1 171 ? 1.073 -3.463 6.279 1.00 98.56 171 VAL A CA 1
ATOM 1331 C C . VAL A 1 171 ? 1.711 -2.981 4.983 1.00 98.56 171 VAL A C 1
ATOM 1333 O O . VAL A 1 171 ? 1.352 -3.453 3.909 1.00 98.56 171 VAL A O 1
ATOM 1336 N N . ILE A 1 172 ? 2.683 -2.068 5.063 1.00 97.88 172 ILE A N 1
ATOM 1337 C CA . ILE A 1 172 ? 3.517 -1.708 3.909 1.00 97.88 172 ILE A CA 1
ATOM 1338 C C . ILE A 1 172 ? 4.808 -2.532 3.909 1.00 97.88 172 ILE A C 1
ATOM 1340 O O . ILE A 1 172 ? 5.590 -2.493 4.861 1.00 97.88 172 ILE A O 1
ATOM 1344 N N . VAL A 1 173 ? 5.027 -3.306 2.847 1.00 98.06 173 VAL A N 1
ATOM 1345 C CA . VAL A 1 173 ? 6.099 -4.312 2.790 1.00 98.06 173 VAL A CA 1
ATOM 1346 C C . VAL A 1 173 ? 7.384 -3.756 2.177 1.00 98.06 173 VAL A C 1
ATOM 1348 O O . VAL A 1 173 ? 8.471 -4.086 2.666 1.00 98.06 173 VAL A O 1
ATOM 1351 N N . ASN A 1 174 ? 7.263 -2.860 1.190 1.00 97.31 174 ASN A N 1
ATOM 1352 C CA . ASN A 1 174 ? 8.365 -2.191 0.489 1.00 97.31 174 ASN A CA 1
ATOM 1353 C C . ASN A 1 174 ? 9.267 -3.164 -0.297 1.00 97.31 174 ASN A C 1
ATOM 1355 O O . ASN A 1 174 ? 10.482 -3.186 -0.105 1.00 97.31 174 ASN A O 1
ATOM 1359 N N . PHE A 1 175 ? 8.676 -4.016 -1.142 1.00 98.38 175 PHE A N 1
ATOM 1360 C CA . PHE A 1 175 ? 9.391 -5.069 -1.877 1.00 98.38 175 PHE A CA 1
ATOM 1361 C C . PHE A 1 175 ? 10.485 -4.519 -2.797 1.00 98.38 175 PHE A C 1
ATOM 1363 O O . PHE A 1 175 ? 11.650 -4.898 -2.658 1.00 98.38 175 PHE A O 1
ATOM 1370 N N . MET A 1 176 ? 10.129 -3.641 -3.733 1.00 98.12 176 MET A N 1
ATOM 1371 C CA . MET A 1 176 ? 11.063 -3.106 -4.724 1.00 98.12 176 MET A CA 1
ATOM 1372 C C . MET A 1 176 ? 12.071 -2.162 -4.089 1.00 98.12 176 MET A C 1
ATOM 1374 O O . MET A 1 176 ? 13.261 -2.247 -4.380 1.00 98.12 176 MET A O 1
ATOM 1378 N N . SER A 1 177 ? 11.621 -1.303 -3.179 1.00 96.06 177 SER A N 1
ATOM 1379 C CA . SER A 1 177 ? 12.514 -0.354 -2.512 1.00 96.06 177 SER A CA 1
ATOM 1380 C C . SER A 1 177 ? 13.558 -1.048 -1.632 1.00 96.06 177 SER A C 1
ATOM 1382 O O . SER A 1 177 ? 14.737 -0.704 -1.726 1.00 96.06 177 SER A O 1
ATOM 1384 N N . LYS A 1 178 ? 13.187 -2.082 -0.862 1.00 97.19 178 LYS A N 1
ATOM 1385 C CA . LYS A 1 178 ? 14.163 -2.897 -0.109 1.00 97.19 178 LYS A CA 1
ATOM 1386 C C . LYS A 1 178 ? 15.080 -3.706 -1.028 1.00 97.19 178 LYS A C 1
ATOM 1388 O O . LYS A 1 178 ? 16.259 -3.872 -0.716 1.00 97.19 178 LYS A O 1
ATOM 1393 N N . PHE A 1 179 ? 14.567 -4.214 -2.151 1.00 98.19 179 PHE A N 1
ATOM 1394 C CA . PHE A 1 179 ? 15.392 -4.925 -3.129 1.00 98.19 179 PHE A CA 1
ATOM 1395 C C . PHE A 1 179 ? 16.437 -4.001 -3.763 1.00 98.19 179 PHE A C 1
ATOM 1397 O O . PHE A 1 179 ? 17.629 -4.315 -3.766 1.00 98.19 179 PHE A O 1
ATOM 1404 N N . GLY A 1 180 ? 16.000 -2.838 -4.246 1.00 96.50 180 GLY A N 1
ATOM 1405 C CA . GLY A 1 180 ? 16.865 -1.821 -4.825 1.00 96.50 180 GLY A CA 1
ATOM 1406 C C . GLY A 1 180 ? 17.917 -1.330 -3.831 1.00 96.50 180 GLY A C 1
ATOM 1407 O O . GLY A 1 180 ? 19.088 -1.239 -4.191 1.00 96.50 180 GLY A O 1
ATOM 1408 N N . GLU A 1 181 ? 17.543 -1.097 -2.571 1.00 95.56 181 GLU A N 1
ATOM 1409 C CA . GLU A 1 181 ? 18.478 -0.714 -1.505 1.00 95.56 181 GLU A CA 1
ATOM 1410 C C . GLU A 1 181 ? 19.532 -1.799 -1.259 1.00 95.56 181 GLU A C 1
ATOM 1412 O O . GLU A 1 181 ? 20.728 -1.508 -1.269 1.00 95.56 181 GLU A O 1
ATOM 1417 N N . LYS A 1 182 ? 19.118 -3.069 -1.150 1.00 96.38 182 LYS A N 1
ATOM 1418 C CA . LYS A 1 182 ? 20.038 -4.210 -1.002 1.00 96.38 182 LYS A CA 1
ATOM 1419 C C . LYS A 1 182 ? 21.031 -4.323 -2.164 1.00 96.38 182 LYS A C 1
ATOM 1421 O O . LYS A 1 182 ? 22.154 -4.782 -1.967 1.00 96.38 182 LYS A O 1
ATOM 1426 N N . LYS A 1 183 ? 20.622 -3.932 -3.371 1.00 95.12 183 LYS A N 1
ATOM 1427 C CA . LYS A 1 183 ? 21.458 -3.935 -4.580 1.00 95.12 183 LYS A CA 1
ATOM 1428 C C . LYS A 1 183 ? 22.280 -2.651 -4.759 1.00 95.12 183 LYS A C 1
ATOM 1430 O O . LYS A 1 183 ? 23.076 -2.594 -5.692 1.00 95.12 183 LYS A O 1
ATOM 1435 N N . GLY A 1 184 ? 22.091 -1.634 -3.913 1.00 94.38 184 GLY A N 1
ATOM 1436 C CA . GLY A 1 184 ? 22.724 -0.322 -4.075 1.00 94.38 184 GLY A CA 1
ATOM 1437 C C . GLY A 1 184 ? 22.214 0.462 -5.292 1.00 94.38 184 GLY A C 1
ATOM 1438 O O . GLY A 1 184 ? 22.950 1.265 -5.855 1.00 94.38 184 GLY A O 1
ATOM 1439 N N . LEU A 1 185 ? 20.975 0.209 -5.725 1.00 93.25 185 LEU A N 1
ATOM 1440 C CA . LEU A 1 185 ? 20.360 0.796 -6.926 1.00 93.25 185 LEU A CA 1
ATOM 1441 C C . LEU A 1 185 ? 19.431 1.979 -6.626 1.00 93.25 185 LEU A C 1
ATOM 1443 O O . LEU A 1 185 ? 18.868 2.563 -7.553 1.00 93.25 185 LEU A O 1
ATOM 1447 N N . THR A 1 186 ? 19.249 2.314 -5.348 1.00 93.75 186 THR A N 1
ATOM 1448 C CA . THR A 1 186 ? 18.356 3.394 -4.915 1.00 93.75 186 THR A CA 1
ATOM 1449 C C . THR A 1 186 ? 19.113 4.627 -4.454 1.00 93.75 186 THR A C 1
ATOM 1451 O O . THR A 1 186 ? 20.169 4.514 -3.831 1.00 93.75 186 THR A O 1
ATOM 1454 N N . HIS A 1 187 ? 18.495 5.792 -4.617 1.00 91.31 187 HIS A N 1
ATOM 1455 C CA . HIS A 1 187 ? 18.892 7.045 -3.973 1.00 91.31 187 HIS A CA 1
ATOM 1456 C C . HIS A 1 187 ? 17.693 7.700 -3.279 1.00 91.31 187 HIS A C 1
ATOM 1458 O O . HIS A 1 187 ? 16.537 7.355 -3.529 1.00 91.31 187 HIS A O 1
ATOM 1464 N N . GLN A 1 188 ? 17.953 8.639 -2.370 1.00 87.25 188 GLN A N 1
ATOM 1465 C CA . GLN A 1 188 ? 16.881 9.353 -1.677 1.00 87.25 188 GLN A CA 1
ATOM 1466 C C . GLN A 1 188 ? 16.222 10.374 -2.614 1.00 87.25 188 GLN A C 1
ATOM 1468 O O . GLN A 1 188 ? 16.909 11.196 -3.219 1.00 87.25 188 GLN A O 1
ATOM 1473 N N . GLN A 1 189 ? 14.891 10.362 -2.682 1.00 83.56 189 GLN A N 1
ATOM 1474 C CA . GLN A 1 189 ? 14.077 11.431 -3.260 1.00 83.56 189 GLN A CA 1
ATOM 1475 C C . GLN A 1 189 ? 13.114 11.975 -2.195 1.00 83.56 189 GLN A C 1
ATOM 1477 O O . GLN A 1 189 ? 12.977 11.420 -1.100 1.00 83.56 189 GLN A O 1
ATOM 1482 N N . ALA A 1 190 ? 12.502 13.128 -2.461 1.00 76.44 190 ALA A N 1
ATOM 1483 C CA . ALA A 1 190 ? 11.531 13.703 -1.540 1.00 76.44 190 ALA A CA 1
ATOM 1484 C C . ALA A 1 190 ? 10.252 12.850 -1.550 1.00 76.44 190 ALA A C 1
ATOM 1486 O O . ALA A 1 190 ? 9.593 12.753 -2.576 1.00 76.44 190 ALA A O 1
ATOM 1487 N N . GLY A 1 191 ? 9.909 12.237 -0.416 1.00 69.94 191 GLY A N 1
ATOM 1488 C CA . GLY A 1 191 ? 8.682 11.442 -0.256 1.00 69.94 191 GLY A CA 1
ATOM 1489 C C . GLY A 1 191 ? 8.787 9.963 -0.653 1.00 69.94 191 GLY A C 1
ATOM 1490 O O . GLY A 1 191 ? 8.056 9.150 -0.096 1.00 69.94 191 GLY A O 1
ATOM 1491 N N . HIS A 1 192 ? 9.731 9.576 -1.517 1.00 80.38 192 HIS A N 1
ATOM 1492 C CA . HIS A 1 192 ? 9.908 8.184 -1.959 1.00 80.38 192 HIS A CA 1
ATOM 1493 C C . HIS A 1 192 ? 11.374 7.821 -2.266 1.00 80.38 192 HIS A C 1
ATOM 1495 O O . HIS A 1 192 ? 12.295 8.633 -2.131 1.00 80.38 192 HIS A O 1
ATOM 1501 N N . LYS A 1 193 ? 11.603 6.554 -2.635 1.00 86.50 193 LYS A N 1
ATOM 1502 C CA . LYS A 1 193 ? 12.908 6.027 -3.061 1.00 86.50 193 LYS A CA 1
ATOM 1503 C C . LYS A 1 193 ? 13.049 6.177 -4.576 1.00 86.50 193 LYS A C 1
ATOM 1505 O O . LYS A 1 193 ? 12.204 5.681 -5.315 1.00 86.50 193 LYS A O 1
ATOM 1510 N N . GLY A 1 194 ? 14.126 6.825 -5.011 1.00 91.69 194 GLY A N 1
ATOM 1511 C CA . GLY A 1 194 ? 14.476 6.958 -6.422 1.00 91.69 194 GLY A CA 1
ATOM 1512 C C . GLY A 1 194 ? 15.343 5.807 -6.915 1.00 91.69 194 GLY A C 1
ATOM 1513 O O . GLY A 1 194 ? 15.993 5.130 -6.117 1.00 91.69 194 GLY A O 1
ATOM 1514 N N . TYR A 1 195 ? 15.375 5.622 -8.234 1.00 94.56 195 TYR A N 1
ATOM 1515 C CA . TYR A 1 195 ? 16.179 4.610 -8.925 1.00 94.56 195 TYR A CA 1
ATOM 1516 C C . TYR A 1 195 ? 16.984 5.268 -10.041 1.00 94.56 195 TYR A C 1
ATOM 1518 O O . TYR A 1 195 ? 16.574 6.297 -10.586 1.00 94.56 195 TYR A O 1
ATOM 1526 N N . ARG A 1 196 ? 18.120 4.678 -10.422 1.00 91.69 196 ARG A N 1
ATOM 1527 C CA . ARG A 1 196 ? 18.887 5.153 -11.582 1.00 91.69 196 ARG A CA 1
ATOM 1528 C C . ARG A 1 196 ? 17.980 5.216 -12.815 1.00 91.69 196 ARG A C 1
ATOM 1530 O O . ARG A 1 196 ? 17.384 4.212 -13.191 1.00 91.69 196 ARG A O 1
ATOM 1537 N N . ASN A 1 197 ? 17.913 6.392 -13.439 1.00 93.19 197 ASN A N 1
ATOM 1538 C CA . ASN A 1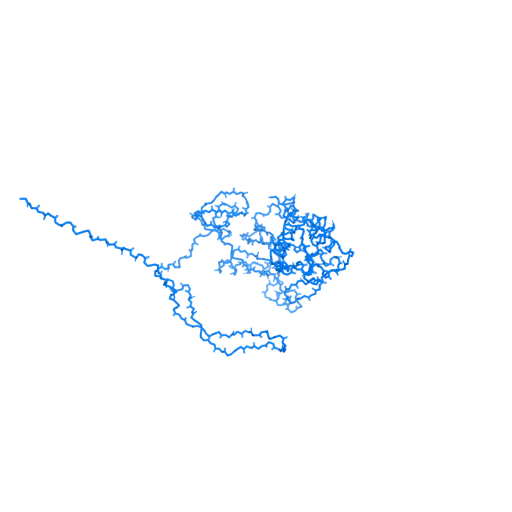 197 ? 17.052 6.684 -14.587 1.00 93.19 197 ASN A CA 1
ATOM 1539 C C . ASN A 1 197 ? 15.563 6.367 -14.348 1.00 93.19 197 ASN A C 1
ATOM 1541 O O . ASN A 1 197 ? 14.856 6.136 -15.314 1.00 93.19 197 ASN A O 1
ATOM 1545 N N . ASP A 1 198 ? 15.077 6.278 -13.106 1.00 94.50 198 ASP A N 1
ATOM 1546 C CA . ASP A 1 198 ? 13.719 5.797 -12.805 1.00 94.50 198 ASP A CA 1
ATOM 1547 C C . ASP A 1 198 ? 13.431 4.379 -13.356 1.00 94.50 198 ASP A C 1
ATOM 1549 O O . ASP A 1 198 ? 12.286 4.012 -13.630 1.00 94.50 198 ASP A O 1
ATOM 1553 N N . ALA A 1 199 ? 14.475 3.563 -13.540 1.00 96.12 199 ALA A N 1
ATOM 1554 C CA . ALA A 1 199 ? 14.361 2.189 -14.010 1.00 96.12 199 ALA A CA 1
ATOM 1555 C C . ALA A 1 199 ? 14.290 1.212 -12.827 1.00 96.12 199 ALA A C 1
ATOM 1557 O O . ALA A 1 199 ? 15.249 1.043 -12.071 1.00 96.12 199 ALA A O 1
ATOM 1558 N N . LEU A 1 200 ? 13.139 0.554 -12.671 1.00 97.25 200 LEU A N 1
ATOM 1559 C CA . LEU A 1 200 ? 12.940 -0.478 -11.656 1.00 97.25 200 LEU A CA 1
ATOM 1560 C C . LEU A 1 200 ? 13.715 -1.758 -12.020 1.00 97.25 200 LEU A C 1
ATOM 1562 O O . LEU A 1 200 ? 13.588 -2.239 -13.141 1.00 97.25 200 LEU A O 1
ATOM 1566 N N . PRO A 1 201 ? 14.457 -2.390 -11.097 1.00 97.19 201 PRO A N 1
ATOM 1567 C CA . PRO A 1 201 ? 15.200 -3.614 -11.396 1.00 97.19 201 PRO A CA 1
ATOM 1568 C C . PRO A 1 201 ? 14.315 -4.885 -11.433 1.00 97.19 201 PRO A C 1
ATOM 1570 O O . PRO A 1 201 ? 14.657 -5.902 -10.832 1.00 97.19 201 PRO A O 1
ATOM 1573 N N . VAL A 1 202 ? 13.166 -4.846 -12.124 1.00 98.00 202 VAL A N 1
ATOM 1574 C CA . VAL A 1 202 ? 12.175 -5.949 -12.185 1.00 98.00 202 VAL A CA 1
ATOM 1575 C C . VAL A 1 202 ? 12.671 -7.186 -12.939 1.00 98.00 202 VAL A C 1
ATOM 1577 O O . VAL A 1 202 ? 12.165 -8.288 -12.710 1.00 98.00 202 VAL A O 1
ATOM 1580 N N . PHE A 1 203 ? 13.649 -7.023 -13.836 1.00 98.31 203 PHE A N 1
ATOM 1581 C CA . PHE A 1 203 ? 14.243 -8.119 -14.607 1.00 98.31 203 PHE A CA 1
ATOM 1582 C C . PHE A 1 203 ? 15.539 -8.650 -13.989 1.00 98.31 203 PHE A C 1
ATOM 1584 O O . PHE A 1 203 ? 16.140 -9.571 -14.542 1.00 98.31 203 PHE A O 1
ATOM 1591 N N . ASP A 1 204 ? 15.977 -8.114 -12.844 1.00 98.19 204 ASP A N 1
ATOM 1592 C CA . ASP A 1 204 ? 17.105 -8.698 -12.122 1.00 98.19 204 ASP A CA 1
ATOM 1593 C C . ASP A 1 204 ? 16.743 -10.137 -11.692 1.00 98.19 204 ASP A C 1
ATOM 1595 O O . ASP A 1 204 ? 15.706 -10.352 -11.054 1.00 98.19 204 ASP A O 1
ATOM 1599 N N . PRO A 1 205 ? 17.569 -11.148 -12.020 1.00 97.94 205 PRO A N 1
ATOM 1600 C CA . PRO A 1 205 ? 17.245 -12.550 -11.753 1.00 97.94 205 PRO A CA 1
ATOM 1601 C C . PRO A 1 205 ? 17.103 -12.873 -10.258 1.00 97.94 205 PRO A C 1
ATOM 1603 O O . PRO A 1 205 ? 16.489 -13.882 -9.908 1.00 97.94 205 PRO A O 1
ATOM 1606 N N . LEU A 1 206 ? 17.637 -12.034 -9.364 1.00 98.31 206 LEU A N 1
ATOM 1607 C CA . LEU A 1 206 ? 17.509 -12.205 -7.916 1.00 98.31 206 LEU A CA 1
ATOM 1608 C C . LEU A 1 206 ? 16.206 -11.623 -7.354 1.00 98.31 206 LEU A C 1
ATOM 1610 O O . LEU A 1 206 ? 15.873 -11.918 -6.203 1.00 98.31 206 LEU A O 1
ATOM 1614 N N . PHE A 1 207 ? 15.465 -10.823 -8.129 1.00 98.56 207 PHE A N 1
ATOM 1615 C CA . PHE A 1 207 ? 14.244 -10.164 -7.664 1.00 98.56 207 PHE A CA 1
ATOM 1616 C C . PHE A 1 207 ? 13.176 -11.165 -7.176 1.00 98.56 207 PHE A C 1
ATOM 1618 O O . PHE A 1 207 ? 12.728 -11.020 -6.037 1.00 98.56 207 PHE A O 1
ATOM 1625 N N . PRO A 1 208 ? 12.828 -12.245 -7.914 1.00 98.62 208 PRO A N 1
ATOM 1626 C CA . PRO A 1 208 ? 11.825 -13.202 -7.440 1.00 98.62 208 PRO A CA 1
ATOM 1627 C C . PRO A 1 208 ? 12.216 -13.920 -6.146 1.00 98.62 208 PRO A C 1
ATOM 1629 O O . PRO A 1 208 ? 11.402 -14.035 -5.232 1.00 98.62 208 PRO A O 1
ATOM 1632 N N . ALA A 1 209 ? 13.473 -14.363 -6.036 1.00 98.62 209 ALA A N 1
ATOM 1633 C CA . ALA A 1 209 ? 13.967 -15.033 -4.833 1.00 98.62 209 ALA A CA 1
ATOM 1634 C C . ALA A 1 209 ? 13.990 -14.086 -3.621 1.00 98.62 209 ALA A C 1
ATOM 1636 O O . ALA A 1 209 ? 13.699 -14.497 -2.497 1.00 98.62 209 ALA A O 1
ATOM 1637 N N . PHE A 1 210 ? 14.297 -12.805 -3.844 1.00 98.62 210 PHE A N 1
ATOM 1638 C CA . PHE A 1 210 ? 14.205 -11.786 -2.806 1.00 98.62 210 PHE A CA 1
ATOM 1639 C C . PHE A 1 210 ? 12.757 -11.566 -2.348 1.00 98.62 210 PHE A C 1
ATOM 1641 O O . PHE A 1 210 ? 12.502 -11.571 -1.142 1.00 98.62 210 PHE A O 1
ATOM 1648 N N . CYS A 1 211 ? 11.815 -11.417 -3.285 1.00 98.75 211 CYS A N 1
ATOM 1649 C CA . CYS A 1 211 ? 10.393 -11.274 -2.974 1.00 98.75 211 CYS A CA 1
ATOM 1650 C C . CYS A 1 211 ? 9.859 -12.470 -2.184 1.00 98.75 211 CYS A C 1
ATOM 1652 O O . CYS A 1 211 ? 9.193 -12.259 -1.176 1.00 98.75 211 CYS A O 1
ATOM 1654 N N . ASP A 1 212 ? 10.195 -13.703 -2.568 1.00 98.75 212 ASP A N 1
ATOM 1655 C CA . ASP A 1 212 ? 9.803 -14.901 -1.813 1.00 98.75 212 ASP A CA 1
ATOM 1656 C C . ASP A 1 212 ? 10.342 -14.865 -0.373 1.00 98.75 212 ASP A C 1
ATOM 1658 O O . ASP A 1 212 ? 9.589 -15.040 0.587 1.00 98.75 212 ASP A O 1
ATOM 1662 N N . SER A 1 213 ? 11.632 -14.550 -0.210 1.00 98.50 213 SER A N 1
ATOM 1663 C CA . SER A 1 213 ? 12.261 -14.462 1.111 1.00 98.50 213 SER A CA 1
ATOM 1664 C C . SER A 1 213 ? 11.633 -13.384 1.993 1.00 98.50 213 SER A C 1
ATOM 1666 O O . SER A 1 213 ? 11.514 -13.590 3.201 1.00 98.50 213 SER A O 1
ATOM 1668 N N . LEU A 1 214 ? 11.265 -12.233 1.426 1.00 98.38 214 LEU A N 1
ATOM 1669 C CA . LEU A 1 214 ? 10.622 -11.155 2.173 1.00 98.38 214 LEU A CA 1
ATOM 1670 C C . LEU A 1 214 ? 9.165 -11.508 2.503 1.00 98.38 214 LEU A C 1
ATOM 1672 O O . LEU A 1 214 ? 8.740 -11.331 3.645 1.00 98.38 214 LEU A O 1
ATOM 1676 N N . ALA A 1 215 ? 8.423 -12.070 1.545 1.00 98.62 215 ALA A N 1
ATOM 1677 C CA . ALA A 1 215 ? 7.030 -12.472 1.722 1.00 98.62 215 ALA A CA 1
ATOM 1678 C C . ALA A 1 215 ? 6.859 -13.566 2.786 1.00 98.62 215 ALA A C 1
ATOM 1680 O O . ALA A 1 215 ? 5.845 -13.589 3.475 1.00 98.62 215 ALA A O 1
ATOM 1681 N N . LYS A 1 216 ? 7.876 -14.407 3.021 1.00 98.56 216 LYS A N 1
ATOM 1682 C CA . LYS A 1 216 ? 7.866 -15.387 4.120 1.00 98.56 216 LYS A CA 1
ATOM 1683 C C . LYS A 1 216 ? 7.562 -14.762 5.482 1.00 98.56 216 LYS A C 1
ATOM 1685 O O . LYS A 1 216 ? 6.891 -15.385 6.307 1.00 98.56 216 LYS A O 1
ATOM 1690 N N . THR A 1 217 ? 8.011 -13.526 5.709 1.00 97.44 217 THR A N 1
ATOM 1691 C CA . THR A 1 217 ? 7.748 -12.793 6.958 1.00 97.44 217 THR A CA 1
ATOM 1692 C C . THR A 1 217 ? 6.269 -12.456 7.150 1.00 97.44 217 THR A C 1
ATOM 1694 O O . THR A 1 217 ? 5.855 -12.238 8.283 1.00 97.44 217 THR A O 1
ATOM 1697 N N . LEU A 1 218 ? 5.459 -12.458 6.088 1.00 98.31 218 LEU A N 1
ATOM 1698 C CA . LEU A 1 218 ? 4.030 -12.143 6.145 1.00 98.31 218 LEU A CA 1
ATOM 1699 C C . LEU A 1 218 ? 3.203 -13.264 6.786 1.00 98.31 218 LEU A C 1
ATOM 1701 O O . LEU A 1 218 ? 2.135 -12.990 7.319 1.00 98.31 218 LEU A O 1
ATOM 1705 N N . SER A 1 219 ? 3.740 -14.491 6.861 1.00 98.12 219 SER A N 1
ATOM 1706 C CA . SER A 1 219 ? 3.080 -15.635 7.519 1.00 98.12 219 SER A CA 1
ATOM 1707 C C . SER A 1 219 ? 2.649 -15.339 8.963 1.00 98.12 219 SER A C 1
ATOM 1709 O O . SER A 1 219 ? 1.758 -15.994 9.490 1.00 98.12 219 SER A O 1
ATOM 1711 N N . GLN A 1 220 ? 3.284 -14.361 9.619 1.00 97.75 220 GLN A N 1
ATOM 1712 C CA . GLN A 1 220 ? 2.936 -13.928 10.973 1.00 97.75 220 GLN A CA 1
ATOM 1713 C C . GLN A 1 220 ? 1.572 -13.221 11.077 1.00 97.75 220 GLN A C 1
ATOM 1715 O O . GLN A 1 220 ? 1.070 -13.060 12.191 1.00 97.75 220 GLN A O 1
ATOM 1720 N N . TYR A 1 221 ? 1.003 -12.769 9.954 1.00 98.00 221 TYR A N 1
ATOM 1721 C CA . TYR A 1 221 ? -0.278 -12.062 9.892 1.00 98.00 221 TYR A CA 1
ATOM 1722 C C . TYR A 1 221 ? -1.412 -12.906 9.306 1.00 98.00 221 TYR A C 1
ATOM 1724 O O . TYR A 1 221 ? -2.559 -12.491 9.401 1.00 98.00 221 TYR A O 1
ATOM 1732 N N . ARG A 1 222 ? -1.110 -14.087 8.753 1.00 96.62 222 ARG A N 1
ATOM 1733 C CA . ARG A 1 222 ? -2.053 -14.907 7.972 1.00 96.62 222 ARG A CA 1
ATOM 1734 C C . ARG A 1 222 ? -3.372 -15.241 8.687 1.00 96.62 222 ARG A C 1
ATOM 1736 O O . ARG A 1 222 ? -4.403 -15.426 8.063 1.00 96.62 222 ARG A O 1
ATOM 1743 N N . ASP A 1 223 ? -3.319 -15.354 10.014 1.00 97.31 223 ASP A N 1
ATOM 1744 C CA . ASP A 1 223 ? -4.465 -15.720 10.853 1.00 97.31 223 ASP A CA 1
ATOM 1745 C C . ASP A 1 223 ? -5.066 -14.480 11.562 1.00 97.31 223 ASP A C 1
ATOM 1747 O O . ASP A 1 223 ? -6.021 -14.593 12.335 1.00 97.31 223 ASP A O 1
ATOM 1751 N N . ASP A 1 224 ? -4.517 -13.280 11.325 1.00 98.19 224 ASP A N 1
ATOM 1752 C CA . ASP A 1 224 ? -4.984 -12.030 11.928 1.00 98.19 224 ASP A CA 1
ATOM 1753 C C . ASP A 1 224 ? -6.139 -11.436 11.119 1.00 98.19 224 ASP A C 1
ATOM 1755 O O . ASP A 1 224 ? -5.965 -10.742 10.118 1.00 98.19 224 ASP A O 1
ATOM 1759 N N . ARG A 1 225 ? -7.358 -11.665 11.607 1.00 98.00 225 ARG A N 1
ATOM 1760 C CA . ARG A 1 225 ? -8.598 -11.177 10.984 1.00 98.00 225 ARG A CA 1
ATOM 1761 C C . ARG A 1 225 ? -8.679 -9.649 10.895 1.00 98.00 225 ARG A C 1
ATOM 1763 O O . ARG A 1 225 ? -9.543 -9.132 10.195 1.00 98.00 225 ARG A O 1
ATOM 1770 N N . ASN A 1 226 ? -7.831 -8.916 11.619 1.00 98.56 226 ASN A N 1
ATOM 1771 C CA . ASN A 1 226 ? -7.831 -7.453 11.618 1.00 98.56 226 ASN A CA 1
ATOM 1772 C C . ASN A 1 226 ? -6.940 -6.858 10.514 1.00 98.56 226 ASN A C 1
ATOM 1774 O O . ASN A 1 226 ? -6.962 -5.641 10.313 1.00 98.56 226 ASN A O 1
ATOM 1778 N N . LEU A 1 227 ? -6.177 -7.687 9.795 1.00 98.69 227 LEU A N 1
ATOM 1779 C CA . LEU A 1 227 ? -5.418 -7.263 8.626 1.00 98.69 227 LEU A CA 1
ATOM 1780 C C . LEU A 1 227 ? -6.359 -7.047 7.429 1.00 98.69 227 LEU A C 1
ATOM 1782 O O . LEU A 1 227 ? -7.013 -7.973 6.957 1.00 98.69 227 LEU A O 1
ATOM 1786 N N . VAL A 1 228 ? -6.387 -5.822 6.904 1.00 98.56 228 VAL A N 1
ATOM 1787 C CA . VAL A 1 228 ? -7.128 -5.471 5.678 1.00 98.56 228 VAL A CA 1
ATOM 1788 C C . VAL A 1 228 ? -6.355 -5.892 4.429 1.00 98.56 228 VAL A C 1
ATOM 1790 O O . VAL A 1 228 ? -6.953 -6.286 3.430 1.00 98.56 228 VAL A O 1
ATOM 1793 N N . GLY A 1 229 ? -5.025 -5.780 4.466 1.00 98.19 229 GLY A N 1
ATOM 1794 C CA . GLY A 1 229 ? -4.157 -6.186 3.367 1.00 98.19 229 GLY A CA 1
ATOM 1795 C C . GLY A 1 229 ? -2.792 -5.499 3.361 1.00 98.19 229 GLY A C 1
ATOM 1796 O O . GLY A 1 229 ? -2.402 -4.798 4.302 1.00 98.19 229 GLY A O 1
ATOM 1797 N N . TYR A 1 230 ? -2.073 -5.704 2.258 1.00 98.44 230 TYR A N 1
ATOM 1798 C CA . TYR A 1 230 ? -0.688 -5.274 2.080 1.00 98.44 230 TYR A CA 1
ATOM 1799 C C . TYR A 1 230 ? -0.546 -4.174 1.025 1.00 98.44 230 TYR A C 1
ATOM 1801 O O . TYR A 1 230 ? -1.038 -4.304 -0.094 1.00 98.44 230 TYR A O 1
ATOM 1809 N N . PHE A 1 231 ? 0.225 -3.138 1.347 1.00 98.19 231 PHE A N 1
ATOM 1810 C CA . PHE A 1 231 ? 0.822 -2.241 0.360 1.00 98.19 231 PHE A CA 1
ATOM 1811 C C . PHE A 1 231 ? 2.201 -2.781 -0.026 1.00 98.19 231 PHE A C 1
ATOM 1813 O O . PHE A 1 231 ? 3.052 -3.015 0.835 1.00 98.19 231 PHE A O 1
ATOM 1820 N N . THR A 1 232 ? 2.440 -3.009 -1.314 1.00 97.81 232 THR A N 1
ATOM 1821 C CA . THR A 1 232 ? 3.675 -3.661 -1.774 1.00 97.81 232 THR A CA 1
ATOM 1822 C C . THR A 1 232 ? 4.862 -2.702 -1.787 1.00 97.81 232 THR A C 1
ATOM 1824 O O . THR A 1 232 ? 5.942 -3.085 -1.349 1.00 97.81 232 THR A O 1
ATOM 1827 N N . ASP A 1 233 ? 4.647 -1.455 -2.207 1.00 96.81 233 ASP A N 1
ATOM 1828 C CA . ASP A 1 233 ? 5.599 -0.337 -2.227 1.00 96.81 233 ASP A CA 1
ATOM 1829 C C . ASP A 1 233 ? 4.821 0.999 -2.257 1.00 96.81 233 ASP A C 1
ATOM 1831 O O . ASP A 1 233 ? 3.588 1.004 -2.278 1.00 96.81 233 ASP A O 1
ATOM 1835 N N . ASN A 1 234 ? 5.535 2.128 -2.277 1.00 94.38 234 ASN A N 1
ATOM 1836 C CA . ASN A 1 234 ? 4.972 3.473 -2.414 1.00 94.38 234 ASN A CA 1
ATOM 1837 C C . ASN A 1 234 ? 5.588 4.213 -3.612 1.00 94.38 234 ASN A C 1
ATOM 1839 O O . ASN A 1 234 ? 6.810 4.235 -3.736 1.00 94.38 234 ASN A O 1
ATOM 1843 N N . GLU A 1 235 ? 4.743 4.840 -4.439 1.00 93.12 235 GLU A N 1
ATOM 1844 C CA . GLU A 1 235 ? 5.132 5.770 -5.520 1.00 93.12 235 GLU A CA 1
ATOM 1845 C C . GLU A 1 235 ? 6.260 5.261 -6.441 1.00 93.12 235 GLU A C 1
ATOM 1847 O O . GLU A 1 235 ? 7.180 5.994 -6.796 1.00 93.12 235 GLU A O 1
ATOM 1852 N N . LEU A 1 236 ? 6.208 3.985 -6.837 1.00 94.81 236 LEU A N 1
ATOM 1853 C CA . LEU A 1 236 ? 7.179 3.446 -7.791 1.00 94.81 236 LEU A CA 1
ATOM 1854 C C . LEU A 1 236 ? 7.055 4.145 -9.163 1.00 94.81 236 LEU A C 1
ATOM 1856 O O . LEU A 1 236 ? 5.932 4.400 -9.609 1.00 94.81 236 LEU A O 1
ATOM 1860 N N . PRO A 1 237 ? 8.174 4.401 -9.868 1.00 94.12 237 PRO A N 1
ATOM 1861 C CA . PRO A 1 237 ? 8.194 5.133 -11.135 1.00 94.12 237 PRO A CA 1
ATOM 1862 C C . PRO A 1 237 ? 7.694 4.303 -12.334 1.00 94.12 237 PRO A C 1
ATOM 1864 O O . PRO A 1 237 ? 8.443 3.938 -13.242 1.00 94.12 237 PRO A O 1
ATOM 1867 N N . PHE A 1 238 ? 6.397 4.006 -12.358 1.00 94.44 238 PHE A N 1
ATOM 1868 C CA . PHE A 1 238 ? 5.712 3.429 -13.517 1.00 94.44 238 PHE A CA 1
ATOM 1869 C C . PHE A 1 238 ? 5.340 4.534 -14.512 1.00 94.44 238 PHE A C 1
ATOM 1871 O O . PHE A 1 238 ? 4.201 5.002 -14.549 1.00 94.44 238 PHE A O 1
ATOM 1878 N N . TYR A 1 239 ? 6.312 4.976 -15.311 1.00 93.38 239 TYR A N 1
ATOM 1879 C CA . TYR A 1 239 ? 6.138 6.090 -16.245 1.00 93.38 239 TYR A CA 1
ATOM 1880 C C . TYR A 1 239 ? 6.082 5.627 -17.705 1.00 93.38 239 TYR A C 1
ATOM 1882 O O . TYR A 1 239 ? 6.793 4.699 -18.082 1.00 93.38 239 TYR A O 1
ATOM 1890 N N . PRO A 1 240 ? 5.327 6.310 -18.588 1.00 88.94 240 PRO A N 1
ATOM 1891 C CA . PRO A 1 240 ? 5.306 5.973 -20.014 1.00 88.94 240 PRO A CA 1
ATOM 1892 C C . PRO A 1 240 ? 6.704 5.925 -20.653 1.00 88.94 240 PRO A C 1
ATOM 1894 O O . PRO A 1 240 ? 6.973 5.091 -21.505 1.00 88.94 240 PRO A O 1
ATOM 1897 N N . ASN A 1 241 ? 7.647 6.756 -20.200 1.00 91.12 241 ASN A N 1
ATOM 1898 C CA . ASN A 1 241 ? 9.014 6.766 -20.731 1.00 91.12 241 ASN A CA 1
ATOM 1899 C C . ASN A 1 241 ? 9.945 5.678 -20.151 1.00 91.12 241 ASN A C 1
ATOM 1901 O O . ASN A 1 241 ? 11.142 5.707 -20.441 1.00 91.12 241 ASN A O 1
ATOM 1905 N N . SER A 1 242 ? 9.443 4.690 -19.395 1.00 94.19 242 SER A N 1
ATOM 1906 C CA . SER A 1 242 ? 10.281 3.623 -18.821 1.00 94.19 242 SER A CA 1
ATOM 1907 C C . SER A 1 242 ? 11.119 2.871 -19.865 1.00 94.19 242 SER A C 1
ATOM 1909 O O . SER A 1 242 ? 12.250 2.507 -19.569 1.00 94.19 242 SER A O 1
ATOM 1911 N N . LEU A 1 243 ? 10.642 2.692 -21.103 1.00 96.12 243 LEU A N 1
ATOM 1912 C CA . LEU A 1 243 ? 11.437 2.049 -22.162 1.00 96.12 243 LEU A CA 1
ATOM 1913 C C . LEU A 1 243 ? 12.747 2.800 -22.449 1.00 96.12 243 LEU A C 1
ATOM 1915 O O . LEU A 1 243 ? 13.819 2.201 -22.481 1.00 96.12 243 LEU A O 1
ATOM 1919 N N . VAL A 1 244 ? 12.674 4.126 -22.585 1.00 95.25 244 VAL A N 1
ATOM 1920 C CA . VAL A 1 244 ? 13.855 4.977 -22.805 1.00 95.25 244 VAL A CA 1
ATOM 1921 C C . VAL A 1 244 ? 14.793 4.899 -21.601 1.00 95.25 244 VAL A C 1
ATOM 1923 O O . VAL A 1 244 ? 16.000 4.737 -21.753 1.00 95.25 244 VAL A O 1
ATOM 1926 N N . ASN A 1 245 ? 14.229 4.949 -20.397 1.00 95.56 245 ASN A N 1
ATOM 1927 C CA . ASN A 1 245 ? 14.982 4.890 -19.150 1.00 95.56 245 ASN A CA 1
ATOM 1928 C C . ASN A 1 245 ? 15.811 3.603 -19.010 1.00 95.56 245 ASN A C 1
ATOM 1930 O O . ASN A 1 245 ? 16.958 3.654 -18.557 1.00 95.56 245 ASN A O 1
ATOM 1934 N N . TYR A 1 246 ? 15.253 2.463 -19.427 1.00 97.06 246 TYR A N 1
ATOM 1935 C CA . TYR A 1 246 ? 15.936 1.170 -19.381 1.00 97.06 246 TYR A CA 1
ATOM 1936 C C . TYR A 1 246 ? 17.026 1.056 -20.457 1.00 97.06 246 TYR A C 1
ATOM 1938 O O . TYR A 1 246 ? 18.074 0.473 -20.190 1.00 97.06 246 TYR A O 1
ATOM 1946 N N . LEU A 1 247 ? 16.840 1.664 -21.635 1.00 95.94 247 LEU A N 1
ATOM 1947 C CA . LEU A 1 247 ? 17.869 1.722 -22.686 1.00 95.94 247 LEU A CA 1
ATOM 1948 C C . LEU A 1 247 ? 19.092 2.569 -22.295 1.00 95.94 247 LEU A C 1
ATOM 1950 O O . LEU A 1 247 ? 20.167 2.395 -22.861 1.00 95.94 247 LEU A O 1
ATOM 1954 N N . LEU A 1 248 ? 18.958 3.454 -21.304 1.00 95.75 248 LEU A N 1
ATOM 1955 C CA . LEU A 1 248 ? 20.063 4.243 -20.743 1.00 95.75 248 LEU A CA 1
ATOM 1956 C C . LEU A 1 248 ? 20.847 3.507 -19.638 1.00 95.75 248 LEU A C 1
ATOM 1958 O O . LEU A 1 248 ? 21.763 4.081 -19.033 1.00 95.75 248 LEU A O 1
ATOM 1962 N N . LEU A 1 249 ? 20.475 2.266 -19.313 1.00 96.31 249 LEU A N 1
ATOM 1963 C CA . LEU A 1 249 ? 21.212 1.440 -18.358 1.00 96.31 249 LEU A CA 1
ATOM 1964 C C . LEU A 1 249 ? 22.494 0.862 -18.989 1.00 96.31 249 LEU A C 1
ATOM 1966 O O . LEU A 1 249 ? 22.608 0.779 -20.211 1.00 96.31 249 LEU A O 1
ATOM 1970 N N . PRO A 1 250 ? 23.492 0.461 -18.177 1.00 96.06 250 PRO A N 1
ATOM 1971 C CA . PRO A 1 250 ? 24.701 -0.181 -18.690 1.00 96.06 250 PRO A CA 1
ATOM 1972 C C . PRO A 1 250 ? 24.387 -1.448 -19.496 1.00 96.06 250 PRO A C 1
ATOM 1974 O O . PRO A 1 250 ? 23.535 -2.233 -19.096 1.00 96.06 250 PRO A O 1
ATOM 1977 N N . ALA A 1 251 ? 25.149 -1.712 -20.562 1.00 95.50 251 ALA A N 1
ATOM 1978 C CA . ALA A 1 251 ? 24.901 -2.844 -21.462 1.00 95.50 251 ALA A CA 1
ATOM 1979 C C . ALA A 1 251 ? 24.923 -4.234 -20.784 1.00 95.50 251 ALA A C 1
ATOM 1981 O O . ALA A 1 251 ? 24.316 -5.177 -21.282 1.00 95.50 251 ALA A O 1
ATOM 1982 N N . GLY A 1 252 ? 25.626 -4.364 -19.653 1.00 95.94 252 GLY A N 1
ATOM 1983 C CA . GLY A 1 252 ? 25.666 -5.586 -18.842 1.00 95.94 252 GLY A CA 1
ATOM 1984 C C . GLY A 1 252 ? 24.566 -5.690 -17.778 1.00 95.94 252 GLY A C 1
ATOM 1985 O O . GLY A 1 252 ? 24.537 -6.673 -17.042 1.00 95.94 252 GLY A O 1
ATOM 1986 N N . ASP A 1 253 ? 23.693 -4.688 -17.648 1.00 96.81 253 ASP A N 1
ATOM 1987 C CA . ASP A 1 253 ? 22.582 -4.704 -16.697 1.00 96.81 253 ASP A CA 1
ATOM 1988 C C . ASP A 1 253 ? 21.486 -5.670 -17.171 1.00 96.81 253 ASP A C 1
ATOM 1990 O O . ASP A 1 253 ? 21.080 -5.645 -18.334 1.00 96.81 253 ASP A O 1
ATOM 1994 N N . ALA A 1 254 ? 20.971 -6.507 -16.266 1.00 97.50 254 ALA A N 1
ATOM 1995 C CA . ALA A 1 254 ? 19.916 -7.470 -16.585 1.00 97.50 254 ALA A CA 1
ATOM 1996 C C . ALA A 1 254 ? 18.660 -6.795 -17.164 1.00 97.50 254 ALA A C 1
ATOM 1998 O O . ALA A 1 254 ? 18.015 -7.348 -18.055 1.00 97.50 254 ALA A O 1
ATOM 1999 N N . ASN A 1 255 ? 18.340 -5.584 -16.707 1.00 97.81 255 ASN A N 1
ATOM 2000 C CA . ASN A 1 255 ? 17.194 -4.821 -17.187 1.00 97.81 255 ASN A CA 1
ATOM 2001 C C . ASN A 1 255 ? 17.442 -4.258 -18.588 1.00 97.81 255 ASN A C 1
ATOM 2003 O O . ASN A 1 255 ? 16.534 -4.301 -19.415 1.00 97.81 255 ASN A O 1
ATOM 2007 N N . TYR A 1 256 ? 18.665 -3.810 -18.896 1.00 97.81 256 TYR A N 1
ATOM 2008 C CA . TYR A 1 256 ? 19.038 -3.430 -20.262 1.00 97.81 256 TYR A CA 1
ATOM 2009 C C . TYR A 1 256 ? 18.934 -4.630 -21.211 1.00 97.81 256 TYR A C 1
ATOM 2011 O O . TYR A 1 256 ? 18.274 -4.559 -22.246 1.00 97.81 256 TYR A O 1
ATOM 2019 N N . ILE A 1 257 ? 19.530 -5.764 -20.830 1.00 98.25 257 ILE A N 1
ATOM 2020 C CA . ILE A 1 257 ? 19.547 -6.989 -21.640 1.00 98.25 257 ILE A CA 1
ATOM 2021 C C . ILE A 1 257 ? 18.120 -7.475 -21.927 1.00 98.25 257 ILE A C 1
ATOM 2023 O O . ILE A 1 257 ? 17.795 -7.769 -23.080 1.00 98.25 257 ILE A O 1
ATOM 2027 N N . ALA A 1 258 ? 17.257 -7.511 -20.906 1.00 98.06 258 ALA A N 1
ATOM 2028 C CA . ALA A 1 258 ? 15.852 -7.883 -21.059 1.00 98.06 258 ALA A CA 1
ATOM 2029 C C . ALA A 1 258 ? 15.098 -6.914 -21.985 1.00 98.06 258 ALA A C 1
ATOM 2031 O O . ALA A 1 258 ? 14.330 -7.353 -22.839 1.00 98.06 258 ALA A O 1
ATOM 2032 N N . THR A 1 259 ? 15.370 -5.611 -21.875 1.00 97.38 259 THR A N 1
ATOM 2033 C CA . THR A 1 259 ? 14.776 -4.582 -22.746 1.00 97.38 259 THR A CA 1
ATOM 2034 C C . THR A 1 259 ? 15.167 -4.796 -24.205 1.00 97.38 259 THR A C 1
ATOM 2036 O O . THR A 1 259 ? 14.305 -4.853 -25.081 1.00 97.38 259 THR A O 1
ATOM 2039 N N . MET A 1 260 ? 16.456 -5.016 -24.467 1.00 97.06 260 MET A N 1
ATOM 2040 C CA . MET A 1 260 ? 16.979 -5.288 -25.808 1.00 97.06 260 MET A CA 1
ATOM 2041 C C . MET A 1 260 ? 16.460 -6.602 -26.395 1.00 97.06 260 MET A C 1
ATOM 2043 O O . MET A 1 260 ? 16.273 -6.723 -27.606 1.00 97.06 260 MET A O 1
ATOM 2047 N N . GLN A 1 261 ? 16.252 -7.625 -25.568 1.00 97.12 261 GLN A N 1
ATOM 2048 C CA . GLN A 1 261 ? 15.613 -8.861 -26.009 1.00 97.12 261 GLN A CA 1
ATOM 2049 C C . GLN A 1 261 ? 14.150 -8.618 -26.393 1.00 97.12 261 GLN A C 1
ATOM 2051 O O . GLN A 1 261 ? 13.760 -8.950 -27.512 1.00 97.12 261 GLN A O 1
ATOM 2056 N N . TRP A 1 262 ? 13.379 -7.974 -25.518 1.00 97.31 262 TRP A N 1
ATOM 2057 C CA . TRP A 1 262 ? 11.970 -7.681 -25.762 1.00 97.31 262 TRP A CA 1
ATOM 2058 C C . TRP A 1 262 ? 11.766 -6.834 -27.025 1.00 97.31 262 TRP A C 1
ATOM 2060 O O . TRP A 1 262 ? 10.917 -7.163 -27.856 1.00 97.31 262 TRP A O 1
ATOM 2070 N N . MET A 1 263 ? 12.587 -5.798 -27.230 1.00 96.25 263 MET A N 1
ATOM 2071 C CA . MET A 1 263 ? 12.528 -4.967 -28.437 1.00 96.25 263 MET A CA 1
ATOM 2072 C C . MET A 1 263 ? 12.782 -5.772 -29.715 1.00 96.25 263 MET A C 1
ATOM 2074 O O . MET A 1 263 ? 12.065 -5.590 -30.698 1.00 96.25 263 MET A O 1
ATOM 2078 N N . ARG A 1 264 ? 13.755 -6.695 -29.699 1.00 95.44 264 ARG A N 1
ATOM 2079 C CA . ARG A 1 264 ? 14.041 -7.581 -30.841 1.00 95.44 264 ARG A CA 1
ATOM 2080 C C . ARG A 1 264 ? 12.876 -8.519 -31.143 1.00 95.44 264 ARG A C 1
ATOM 2082 O O . ARG A 1 264 ? 12.510 -8.670 -32.305 1.00 95.44 264 ARG A O 1
ATOM 2089 N N . GLU A 1 265 ? 12.277 -9.116 -30.116 1.00 96.38 265 GLU A N 1
ATOM 2090 C CA . GLU A 1 265 ? 11.126 -10.023 -30.253 1.00 96.38 265 GLU A CA 1
ATOM 2091 C C . GLU A 1 265 ? 9.897 -9.315 -30.843 1.00 96.38 265 GLU A C 1
ATOM 2093 O O . GLU A 1 265 ? 9.175 -9.895 -31.653 1.00 96.38 265 GLU A O 1
ATOM 2098 N N . HIS A 1 266 ? 9.705 -8.040 -30.500 1.00 94.38 266 HIS A N 1
ATOM 2099 C CA . HIS A 1 266 ? 8.566 -7.231 -30.942 1.00 94.38 266 HIS A CA 1
ATOM 2100 C C . HIS A 1 266 ? 8.877 -6.341 -32.155 1.00 94.38 266 HIS A C 1
ATOM 2102 O O . HIS A 1 266 ? 8.011 -5.594 -32.604 1.00 94.38 266 HIS A O 1
ATOM 2108 N N . LYS A 1 267 ? 10.086 -6.454 -32.723 1.00 92.94 267 LYS A N 1
ATOM 2109 C CA . LYS A 1 267 ? 10.543 -5.716 -33.914 1.00 92.94 267 LYS A CA 1
ATOM 2110 C C . LYS A 1 267 ? 10.484 -4.188 -33.756 1.00 92.94 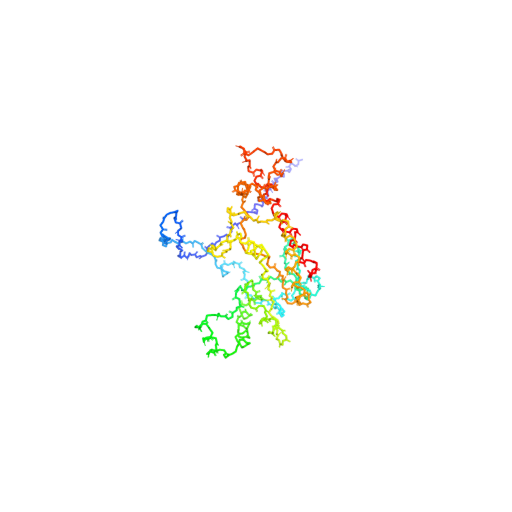267 LYS A C 1
ATOM 2112 O O . LYS A 1 267 ? 10.185 -3.480 -34.717 1.00 92.94 267 LYS A O 1
ATOM 2117 N N . TYR A 1 268 ? 10.786 -3.681 -32.561 1.00 91.81 268 TYR A N 1
ATOM 2118 C CA . TYR A 1 268 ? 10.937 -2.244 -32.324 1.00 91.81 268 TYR A CA 1
ATOM 2119 C C . TYR A 1 268 ? 12.344 -1.758 -32.702 1.00 91.81 268 TYR A C 1
ATOM 2121 O O . TYR A 1 268 ? 13.328 -2.466 -32.494 1.00 91.81 268 TYR A O 1
ATOM 2129 N N . ASP A 1 269 ? 12.433 -0.535 -33.232 1.00 82.69 269 ASP A N 1
ATOM 2130 C CA . ASP A 1 269 ? 13.688 0.143 -33.582 1.00 82.69 269 ASP A CA 1
ATOM 2131 C C . ASP A 1 269 ? 14.021 1.207 -32.526 1.00 82.69 269 ASP A C 1
ATOM 2133 O O . ASP A 1 269 ? 13.198 2.071 -32.218 1.00 82.69 269 ASP A O 1
ATOM 2137 N N . GLU A 1 270 ? 15.246 1.178 -31.999 1.00 79.69 270 GLU A N 1
ATOM 2138 C CA . GLU A 1 270 ? 15.772 2.175 -31.057 1.00 79.69 270 GLU A CA 1
ATOM 2139 C C . GLU A 1 270 ? 15.725 3.605 -31.611 1.00 79.69 270 GLU A C 1
ATOM 2141 O O . GLU A 1 270 ? 15.603 4.564 -30.847 1.00 79.69 270 GLU A O 1
ATOM 2146 N N . LYS A 1 271 ? 15.792 3.769 -32.937 1.00 81.12 271 LYS A N 1
ATOM 2147 C CA . LYS A 1 271 ? 15.761 5.085 -33.591 1.00 81.12 271 LYS A CA 1
ATOM 2148 C C . LYS A 1 271 ? 14.362 5.695 -33.647 1.00 81.12 271 LYS A C 1
ATOM 2150 O O . LYS A 1 271 ? 14.252 6.895 -33.892 1.00 81.12 271 LYS A O 1
ATOM 2155 N N . ASN A 1 272 ? 13.306 4.900 -33.446 1.00 76.94 272 ASN A N 1
ATOM 2156 C CA . ASN A 1 272 ? 11.923 5.367 -33.524 1.00 76.94 272 ASN A CA 1
ATOM 2157 C C . ASN A 1 272 ? 11.007 4.616 -32.543 1.00 76.94 272 ASN A C 1
ATOM 2159 O O . ASN A 1 272 ? 10.196 3.771 -32.927 1.00 76.94 272 ASN A O 1
ATOM 2163 N N . LEU A 1 273 ? 11.142 4.939 -31.255 1.00 89.06 273 LEU A N 1
ATOM 2164 C CA . LEU A 1 273 ? 10.306 4.375 -30.197 1.00 89.06 273 LEU A CA 1
ATOM 2165 C C . LEU A 1 273 ? 8.920 5.029 -30.179 1.00 89.06 273 LEU A C 1
ATOM 2167 O O . LEU A 1 273 ? 8.768 6.174 -29.745 1.00 89.06 273 LEU A O 1
ATOM 2171 N N . THR A 1 274 ? 7.907 4.278 -30.605 1.00 92.00 274 THR A N 1
ATOM 2172 C CA . THR A 1 274 ? 6.506 4.716 -30.595 1.00 92.00 274 THR A CA 1
ATOM 2173 C C . THR A 1 274 ? 5.927 4.754 -29.178 1.00 92.00 274 THR A C 1
ATOM 2175 O O . THR A 1 274 ? 6.400 4.066 -28.269 1.00 92.00 274 THR A O 1
ATOM 2178 N N . ASP A 1 275 ? 4.856 5.526 -28.978 1.00 93.19 275 ASP A N 1
ATOM 2179 C CA . ASP A 1 275 ? 4.129 5.529 -27.701 1.00 93.19 275 ASP A CA 1
ATOM 2180 C C . ASP A 1 275 ? 3.477 4.171 -27.410 1.00 93.19 275 ASP A C 1
ATOM 2182 O O . ASP A 1 275 ? 3.377 3.763 -26.257 1.00 93.19 275 ASP A O 1
ATOM 2186 N N . GLU A 1 276 ? 3.092 3.424 -28.444 1.00 92.94 276 GLU A N 1
ATOM 2187 C CA . GLU A 1 276 ? 2.642 2.039 -28.298 1.00 92.94 276 GLU A CA 1
ATOM 2188 C C . GLU A 1 276 ? 3.746 1.145 -27.713 1.00 92.94 276 GLU A C 1
ATOM 2190 O O . GLU A 1 276 ? 3.501 0.433 -26.740 1.00 92.94 276 GLU A O 1
ATOM 2195 N N . ALA A 1 277 ? 4.979 1.227 -28.231 1.00 93.19 277 ALA A N 1
ATOM 2196 C CA . ALA A 1 277 ? 6.113 0.466 -27.702 1.00 93.19 277 ALA A CA 1
ATOM 2197 C C . ALA A 1 277 ? 6.368 0.796 -26.225 1.00 93.19 277 ALA A C 1
ATOM 2199 O O . ALA A 1 277 ? 6.549 -0.093 -25.394 1.00 93.19 277 ALA A O 1
ATOM 2200 N N . LYS A 1 278 ? 6.321 2.084 -25.881 1.00 95.12 278 LYS A N 1
ATOM 2201 C CA . LYS A 1 278 ? 6.466 2.580 -24.509 1.00 95.12 278 LYS A CA 1
ATOM 2202 C C . LYS A 1 278 ? 5.392 2.032 -23.566 1.00 95.12 278 LYS A C 1
ATOM 2204 O O . LYS A 1 278 ? 5.728 1.523 -22.498 1.00 95.12 278 LYS A O 1
ATOM 2209 N N . HIS A 1 279 ? 4.119 2.081 -23.964 1.00 95.62 279 HIS A N 1
ATOM 2210 C CA . HIS A 1 279 ? 3.018 1.539 -23.164 1.00 95.62 279 HIS A CA 1
ATOM 2211 C C . HIS A 1 279 ? 3.097 0.015 -23.025 1.00 95.62 279 HIS A C 1
ATOM 2213 O O . HIS A 1 279 ? 2.911 -0.501 -21.924 1.00 95.62 279 HIS A O 1
ATOM 2219 N N . ASN A 1 280 ? 3.428 -0.704 -24.099 1.00 95.62 280 ASN A N 1
ATOM 2220 C CA . ASN A 1 280 ? 3.581 -2.159 -24.068 1.00 95.62 280 ASN A CA 1
ATOM 2221 C C . ASN A 1 280 ? 4.750 -2.586 -23.169 1.00 95.62 280 ASN A C 1
ATOM 2223 O O . ASN A 1 280 ? 4.633 -3.550 -22.413 1.00 95.62 280 ASN A O 1
ATOM 2227 N N . PHE A 1 281 ? 5.858 -1.843 -23.187 1.00 97.19 281 PHE A N 1
ATOM 2228 C CA . PHE A 1 281 ? 6.974 -2.101 -22.282 1.00 97.19 281 PHE A CA 1
ATOM 2229 C C . PHE A 1 281 ? 6.623 -1.779 -20.824 1.00 97.19 281 PHE A C 1
ATOM 2231 O O . PHE A 1 281 ? 6.960 -2.544 -19.923 1.00 97.19 281 PHE A O 1
ATOM 2238 N N . LEU A 1 282 ? 5.892 -0.688 -20.573 1.00 97.56 282 LEU A N 1
ATOM 2239 C CA . LEU A 1 282 ? 5.390 -0.373 -19.234 1.00 97.56 282 LEU A CA 1
ATOM 2240 C C . LEU A 1 282 ? 4.456 -1.474 -18.708 1.00 97.56 282 LEU A C 1
ATOM 2242 O O . LEU A 1 282 ? 4.558 -1.856 -17.541 1.00 97.56 282 LEU A O 1
ATOM 2246 N N . ALA A 1 283 ? 3.595 -2.024 -19.569 1.00 97.50 283 ALA A N 1
ATOM 2247 C CA . ALA A 1 283 ? 2.749 -3.165 -19.233 1.00 97.50 283 ALA A CA 1
ATOM 2248 C C . ALA A 1 283 ? 3.582 -4.406 -18.871 1.00 97.50 283 ALA A C 1
ATOM 2250 O O . ALA A 1 283 ? 3.270 -5.063 -17.882 1.00 97.50 283 ALA A O 1
ATOM 2251 N N . LEU A 1 284 ? 4.676 -4.683 -19.593 1.00 98.00 284 LEU A N 1
ATOM 2252 C CA . LEU A 1 284 ? 5.601 -5.774 -19.261 1.00 98.00 284 LEU A CA 1
ATOM 2253 C C . LEU A 1 284 ? 6.269 -5.577 -17.889 1.00 98.00 284 LEU A C 1
ATOM 2255 O O . LEU A 1 284 ? 6.355 -6.525 -17.109 1.00 98.00 284 LEU A O 1
ATOM 2259 N N . ILE A 1 285 ? 6.735 -4.363 -17.577 1.00 98.31 285 ILE A N 1
ATOM 2260 C CA . ILE A 1 285 ? 7.317 -4.041 -16.261 1.00 98.31 285 ILE A CA 1
ATOM 2261 C C . ILE A 1 285 ? 6.276 -4.278 -15.161 1.00 98.31 285 ILE A C 1
ATOM 2263 O O . ILE A 1 285 ? 6.581 -4.908 -14.145 1.00 98.31 285 ILE A O 1
ATOM 2267 N N . GLY A 1 286 ? 5.050 -3.785 -15.369 1.00 98.12 286 GLY A N 1
ATOM 2268 C CA . GLY A 1 286 ? 3.928 -3.977 -14.453 1.00 98.12 286 GLY A CA 1
ATOM 2269 C C . GLY A 1 286 ? 3.623 -5.455 -14.229 1.00 98.12 286 GLY A C 1
ATOM 2270 O O . GLY A 1 286 ? 3.615 -5.906 -13.084 1.00 98.12 286 GLY A O 1
ATOM 2271 N N . ASP A 1 287 ? 3.447 -6.223 -15.304 1.00 98.38 287 ASP A N 1
ATOM 2272 C CA . ASP A 1 287 ? 3.192 -7.663 -15.239 1.00 98.38 287 ASP A CA 1
ATOM 2273 C C . ASP A 1 287 ? 4.299 -8.394 -14.473 1.00 98.38 287 ASP A C 1
ATOM 2275 O O . ASP A 1 287 ? 4.019 -9.150 -13.540 1.00 98.38 287 ASP A O 1
ATOM 2279 N N . LYS A 1 288 ? 5.570 -8.096 -14.769 1.00 98.31 288 LYS A N 1
ATOM 2280 C CA . LYS A 1 288 ? 6.703 -8.719 -14.078 1.00 98.31 288 LYS A CA 1
ATOM 2281 C C . LYS A 1 288 ? 6.721 -8.405 -12.583 1.00 98.31 288 LYS A C 1
ATOM 2283 O O . LYS A 1 288 ? 6.951 -9.304 -11.775 1.00 98.31 288 LYS A O 1
ATOM 2288 N N . TYR A 1 289 ? 6.486 -7.150 -12.210 1.00 98.69 289 TYR A N 1
ATOM 2289 C CA . TYR A 1 289 ? 6.459 -6.721 -10.813 1.00 98.69 289 TYR A CA 1
ATOM 2290 C C . TYR A 1 289 ? 5.290 -7.353 -10.045 1.00 98.69 289 TYR A C 1
ATOM 2292 O O . TYR A 1 289 ? 5.501 -8.020 -9.026 1.00 98.69 289 TYR A O 1
ATOM 2300 N N . PHE A 1 290 ? 4.062 -7.171 -10.540 1.00 98.56 290 PHE A N 1
ATOM 2301 C CA . PHE A 1 290 ? 2.856 -7.602 -9.837 1.00 98.56 290 PHE A CA 1
ATOM 2302 C C . PHE A 1 290 ? 2.739 -9.126 -9.789 1.00 98.56 290 PHE A C 1
ATOM 2304 O O . PHE A 1 290 ? 2.418 -9.661 -8.730 1.00 98.56 290 PHE A O 1
ATOM 2311 N N . SER A 1 291 ? 3.063 -9.848 -10.869 1.00 98.50 291 SER A N 1
ATOM 2312 C CA . SER A 1 291 ? 2.995 -11.318 -10.873 1.00 98.50 291 SER A CA 1
ATOM 2313 C C . SER A 1 291 ? 3.919 -11.943 -9.825 1.00 98.50 291 SER A C 1
ATOM 2315 O O . SER A 1 291 ? 3.485 -12.806 -9.059 1.00 98.50 291 SER A O 1
ATOM 2317 N N . VAL A 1 292 ? 5.166 -11.471 -9.732 1.00 98.69 292 VAL A N 1
ATOM 2318 C CA . VAL A 1 292 ? 6.161 -11.973 -8.774 1.00 98.69 292 VAL A CA 1
ATOM 2319 C C . VAL A 1 292 ? 5.716 -11.715 -7.337 1.00 98.69 292 VAL A C 1
ATOM 2321 O O . VAL A 1 292 ? 5.732 -12.630 -6.512 1.00 98.69 292 VAL A O 1
ATOM 2324 N N . ILE A 1 293 ? 5.300 -10.487 -7.024 1.00 98.44 293 ILE A N 1
ATOM 2325 C CA . ILE A 1 293 ? 4.943 -10.119 -5.650 1.00 98.44 293 ILE A CA 1
ATOM 2326 C C . ILE A 1 293 ? 3.621 -10.747 -5.229 1.00 98.44 293 ILE A C 1
ATOM 2328 O O . ILE A 1 293 ? 3.540 -11.292 -4.130 1.00 98.44 293 ILE A O 1
ATOM 2332 N N . THR A 1 294 ? 2.593 -10.727 -6.078 1.00 98.19 294 THR A N 1
ATOM 2333 C CA . THR A 1 294 ? 1.307 -11.349 -5.748 1.00 98.19 294 THR A CA 1
ATOM 2334 C C . THR A 1 294 ? 1.460 -12.854 -5.543 1.00 98.19 294 THR A C 1
ATOM 2336 O O . THR A 1 294 ? 0.877 -13.388 -4.600 1.00 98.19 294 THR A O 1
ATOM 2339 N N . ALA A 1 295 ? 2.269 -13.539 -6.360 1.00 98.56 295 ALA A N 1
ATOM 2340 C CA . ALA A 1 295 ? 2.569 -14.955 -6.148 1.00 98.56 295 ALA A CA 1
ATOM 2341 C C . ALA A 1 295 ? 3.302 -15.194 -4.818 1.00 98.56 295 ALA A C 1
ATOM 2343 O O . ALA A 1 295 ? 2.949 -16.114 -4.082 1.00 98.56 295 ALA A O 1
ATOM 2344 N N . ALA A 1 296 ? 4.283 -14.349 -4.484 1.00 98.62 296 ALA A N 1
ATOM 2345 C CA . ALA A 1 296 ? 5.021 -14.447 -3.229 1.00 98.62 296 ALA A CA 1
ATOM 2346 C C . ALA A 1 296 ? 4.122 -14.213 -2.002 1.00 98.62 296 ALA A C 1
ATOM 2348 O O . ALA A 1 296 ? 4.192 -14.989 -1.055 1.00 98.62 296 ALA A O 1
ATOM 2349 N N . ILE A 1 297 ? 3.253 -13.195 -2.021 1.00 98.62 297 ILE A N 1
ATOM 2350 C CA . ILE A 1 297 ? 2.307 -12.917 -0.926 1.00 98.62 297 ILE A CA 1
ATOM 2351 C C . ILE A 1 297 ? 1.356 -14.104 -0.744 1.00 98.62 297 ILE A C 1
ATOM 2353 O O . ILE A 1 297 ? 1.343 -14.695 0.330 1.00 98.62 297 ILE A O 1
ATOM 2357 N N . ARG A 1 298 ? 0.658 -14.528 -1.809 1.00 98.19 298 ARG A N 1
ATOM 2358 C CA . ARG A 1 298 ? -0.318 -15.637 -1.757 1.00 98.19 298 ARG A CA 1
ATOM 2359 C C . ARG A 1 298 ? 0.276 -16.963 -1.287 1.00 98.19 298 ARG A C 1
ATOM 2361 O O . ARG A 1 298 ? -0.437 -17.815 -0.776 1.00 98.19 298 ARG A O 1
ATOM 2368 N N . LYS A 1 299 ? 1.580 -17.172 -1.479 1.00 98.50 299 LYS A N 1
ATOM 2369 C CA . LYS A 1 299 ? 2.267 -18.373 -0.991 1.00 98.50 299 LYS A CA 1
ATOM 2370 C C . LYS A 1 299 ? 2.322 -18.435 0.541 1.00 98.50 299 LYS A C 1
ATOM 2372 O O . LYS A 1 299 ? 2.307 -19.533 1.092 1.00 98.50 299 LYS A O 1
ATOM 2377 N N . TYR A 1 300 ? 2.436 -17.289 1.212 1.00 98.50 300 TYR A N 1
ATOM 2378 C CA . TYR A 1 300 ? 2.632 -17.202 2.664 1.00 98.50 300 TYR A CA 1
ATOM 2379 C C . TYR A 1 300 ? 1.415 -16.649 3.422 1.00 98.50 300 TYR A C 1
ATOM 2381 O O . TYR A 1 300 ? 1.314 -16.866 4.629 1.00 98.50 300 TYR A O 1
ATOM 2389 N N . ASP A 1 301 ? 0.499 -15.988 2.715 1.00 97.69 301 ASP A N 1
ATOM 2390 C CA . ASP A 1 301 ? -0.784 -15.481 3.204 1.00 97.69 301 ASP A CA 1
ATOM 2391 C C . ASP A 1 301 ? -1.830 -15.541 2.058 1.00 97.69 301 ASP A C 1
ATOM 2393 O O . ASP A 1 301 ? -1.900 -14.606 1.249 1.00 97.69 301 ASP A O 1
ATOM 2397 N N . PRO A 1 302 ? -2.501 -16.699 1.870 1.00 94.69 302 PRO A N 1
ATOM 2398 C CA . PRO A 1 302 ? -3.353 -17.000 0.712 1.00 94.69 302 PRO A CA 1
ATOM 2399 C C . PRO A 1 302 ? -4.747 -16.360 0.731 1.00 94.69 302 PRO A C 1
ATOM 2401 O O . PRO A 1 302 ? -5.398 -16.353 1.798 1.00 94.69 302 PRO A O 1
#

Foldseek 3Di:
DDDDDDDPDPPPPPPPPPPPPPLPAWDWDWDFDDDPDDDIDIDGTDIDRHDDPVNDPPDDPDDADADLLLFHPPAFADAPLAWDWDADPNDIFIQANVGGTDDAQEDEQAEQDPDPVSVVVCCVPQVDVLSVVVVVVVVCVVVSHREYEENHPVVSQVVNCVPDSHRAYEYEQALQVVVCVVVVQWDDDVPFIAGQLLAGLLQVPCSLVSLLVSLLVVLVCQNPRSYNYYHHHPDRSLDLCNLVSQCPDDCPRSSVVVSVVVCVVVVHDPVDQDSVNSVVVSVVSVCSVCVSNVVSNVVSRD

pLDDT: mean 90.49, std 15.93, range [28.59, 98.88]